Protein AF-0000000067531951 (afdb_homodimer)

InterPro domains:
  IPR012934 Zinc finger, AD-type [PF07776] (31-98)
  IPR012934 Zinc finger, AD-type [PS51915] (30-99)

Radius of gyration: 34.76 Å; Cα contacts (8 Å, |Δi|>4): 231; chains: 2; bounding box: 60×123×99 Å

Nearest PDB structures (foldseek):
  7pok-assembly1_D  TM=8.816E-01  e=3.456E-05  Drosophila melanogaster
  7pok-assembly1_C  TM=8.911E-01  e=1.083E-04  Drosophila melanogaster
  7pok-assembly1_A  TM=8.326E-01  e=5.916E-05  Drosophila melanogaster
  7pok-assembly1_B  TM=9.113E-01  e=1.983E-04  Drosophila melanogaster
  7ppp-assembly1_A  TM=7.950E-01  e=3.683E-01  Oryctolagus cuniculus

Solvent-accessible surface area (backbone atoms only — not comparable to full-atom values): 12023 Å² total; per-residue (Å²): 138,83,80,77,75,76,75,74,72,72,72,74,72,71,69,69,50,72,70,74,63,73,69,59,67,68,73,65,66,41,50,15,41,49,82,64,43,74,37,88,58,66,41,63,28,76,53,77,51,96,87,59,21,55,35,58,47,49,40,66,33,36,96,52,88,77,55,93,88,69,82,61,60,65,28,27,27,57,69,57,46,50,51,48,53,50,33,40,53,48,34,52,44,44,44,58,48,72,101,137,82,81,78,76,76,74,74,71,72,72,74,71,72,68,70,50,73,69,75,60,74,69,58,68,67,74,65,65,41,50,16,41,49,83,63,43,73,36,87,55,66,40,62,27,77,52,78,51,96,87,58,21,54,36,57,47,49,40,67,34,37,94,52,86,76,55,92,87,70,82,62,61,63,28,28,27,56,68,57,47,49,51,48,52,50,34,41,53,48,35,52,44,44,45,57,49,71,102

Foldseek 3Di:
DDPPPPPPPPPPPCVPPPPPPCVVVVCPQAAAQPPRDGDSAKDFQQDDDPPGGLQVLCVVVDVDHDDPPPPTGRIHHPVVSVVSVVVSVVVVVVVVVVD/DPPPPPPPPPPPPCVVPPPPPCVVVVCPQAAAQPPRDGDSAKDFQQDDDPPGGLQVLQVVPDVDHDDPPPPTGRIHHPVVSVVSVVVSVVVVVVVVVVD

Secondary structure (DSSP, 8-state):
-----------------------------EEPTTT--EESSEEESSPPPSS--HHHHHHHHSS----TTSSS-SEEEHHHHHHHHHHHHHHHHHHHHT-/-----------------------------EEPTTT--EESSEEESSPPPSS--HHHHHHHHSS----TTSSS-SEEEHHHHHHHHHHHHHHHHHHHHT-

Structure (mmCIF, N/CA/C/O backbone):
data_AF-0000000067531951-model_v1
#
loop_
_entity.id
_entity.type
_entity.pdbx_description
1 polymer 'ZAD domain-containing protein'
#
loop_
_atom_site.group_PDB
_atom_site.id
_atom_site.type_symbol
_atom_site.label_atom_id
_atom_site.label_alt_id
_atom_site.label_comp_id
_atom_site.label_asym_id
_atom_site.label_entity_id
_atom_site.label_seq_id
_atom_site.pdbx_PDB_ins_code
_atom_site.Cartn_x
_atom_site.Cartn_y
_atom_site.Cartn_z
_atom_site.occupancy
_atom_site.B_iso_or_equiv
_atom_site.auth_seq_id
_atom_site.auth_comp_id
_atom_site.auth_asym_id
_atom_site.auth_atom_id
_atom_site.pdbx_PDB_model_num
ATOM 1 N N . SER A 1 1 ? -39.188 83.562 -5.266 1 31.97 1 SER A N 1
ATOM 2 C CA . SER A 1 1 ? -38.75 82.438 -6.062 1 31.97 1 SER A CA 1
ATOM 3 C C . SER A 1 1 ? -37.5 81.812 -5.457 1 31.97 1 SER A C 1
ATOM 5 O O . SER A 1 1 ? -36.375 82.312 -5.656 1 31.97 1 SER A O 1
ATOM 7 N N . GLN A 1 2 ? -37.594 81.25 -4.129 1 31.47 2 GLN A N 1
ATOM 8 C CA . GLN A 1 2 ? -36.719 80.75 -3.1 1 31.47 2 GLN A CA 1
ATOM 9 C C . GLN A 1 2 ? -36.031 79.438 -3.566 1 31.47 2 GLN A C 1
ATOM 11 O O . GLN A 1 2 ? -36.719 78.5 -3.994 1 31.47 2 GLN A O 1
ATOM 16 N N . SER A 1 3 ? -34.844 79.562 -4.164 1 40.78 3 SER A N 1
ATOM 17 C CA . SER A 1 3 ? -33.844 78.562 -4.66 1 40.78 3 SER A CA 1
ATOM 18 C C . SER A 1 3 ? -33.5 77.562 -3.609 1 40.78 3 SER A C 1
ATOM 20 O O . SER A 1 3 ? -32.969 77.875 -2.555 1 40.78 3 SER A O 1
ATOM 22 N N . THR A 1 4 ? -34.406 76.562 -3.377 1 38.44 4 THR A N 1
ATOM 23 C CA . THR A 1 4 ? -34.25 75.375 -2.484 1 38.44 4 THR A CA 1
ATOM 24 C C . THR A 1 4 ? -32.969 74.625 -2.795 1 38.44 4 THR A C 1
ATOM 26 O O . THR A 1 4 ? -32.812 74.125 -3.904 1 38.44 4 THR A O 1
ATOM 29 N N . LYS A 1 5 ? -31.828 75.125 -2.34 1 37.06 5 LYS A N 1
ATOM 30 C CA . LYS A 1 5 ? -30.484 74.562 -2.311 1 37.06 5 LYS A CA 1
ATOM 31 C C . LYS A 1 5 ? -30.516 73.125 -1.797 1 37.06 5 LYS A C 1
ATOM 33 O O . LYS A 1 5 ? -30.812 72.875 -0.625 1 37.06 5 LYS A O 1
ATOM 38 N N . GLN A 1 6 ? -31.031 72.125 -2.617 1 32.88 6 GLN A N 1
ATOM 39 C CA . GLN A 1 6 ? -30.938 70.688 -2.348 1 32.88 6 GLN A CA 1
ATOM 40 C C . GLN A 1 6 ? -29.516 70.25 -1.99 1 32.88 6 GLN A C 1
ATOM 42 O O . GLN A 1 6 ? -28.594 70.438 -2.807 1 32.88 6 GLN A O 1
ATOM 47 N N . ASN A 1 7 ? -29.062 70.625 -0.754 1 30.84 7 ASN A N 1
ATOM 48 C CA . ASN A 1 7 ? -27.844 70.125 -0.104 1 30.84 7 ASN A CA 1
ATOM 49 C C . ASN A 1 7 ? -27.625 68.625 -0.353 1 30.84 7 ASN A C 1
ATOM 51 O O . ASN A 1 7 ? -28.422 67.812 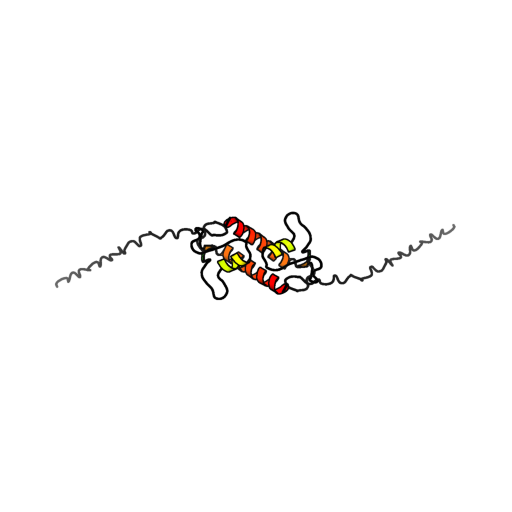0.091 1 30.84 7 ASN A O 1
ATOM 55 N N . MET A 1 8 ? -27.281 68.25 -1.605 1 31.86 8 MET A N 1
ATOM 56 C CA . MET A 1 8 ? -26.844 66.938 -1.938 1 31.86 8 MET A CA 1
ATOM 57 C C . MET A 1 8 ? -25.812 66.438 -0.934 1 31.86 8 MET A C 1
ATOM 59 O O . MET A 1 8 ? -24.766 67.062 -0.748 1 31.86 8 MET A O 1
ATOM 63 N N . ASP A 1 9 ? -26.281 66.125 0.271 1 34.62 9 ASP A N 1
ATOM 64 C CA . ASP A 1 9 ? -25.469 65.438 1.284 1 34.62 9 ASP A CA 1
ATOM 65 C C . ASP A 1 9 ? -24.578 64.375 0.655 1 34.62 9 ASP A C 1
ATOM 67 O O . ASP A 1 9 ? -25.047 63.531 -0.058 1 34.62 9 ASP A O 1
ATOM 71 N N . ALA A 1 10 ? -23.406 64.812 0.22 1 36.72 10 ALA A N 1
ATOM 72 C CA . ALA A 1 10 ? -22.312 63.938 -0.184 1 36.72 10 ALA A CA 1
ATOM 73 C C . ALA A 1 10 ? -22.172 62.75 0.755 1 36.72 10 ALA A C 1
ATOM 75 O O . ALA A 1 10 ? -21.875 62.906 1.94 1 36.72 10 ALA A O 1
ATOM 76 N N . VAL A 1 11 ? -23.141 61.844 0.688 1 37.34 11 VAL A N 1
ATOM 77 C CA . VAL A 1 11 ? -22.891 60.625 1.438 1 37.34 11 VAL A CA 1
ATOM 78 C C . VAL A 1 11 ? -21.438 60.188 1.283 1 37.34 11 VAL A C 1
ATOM 80 O O . VAL A 1 11 ? -20.953 60.031 0.164 1 37.34 11 VAL A O 1
ATOM 83 N N . GLU A 1 12 ? -20.531 60.844 2.137 1 36.59 12 GLU A N 1
ATOM 84 C CA . GLU A 1 12 ? -19.203 60.25 2.291 1 36.59 12 GLU A CA 1
ATOM 85 C C . GLU A 1 12 ? -19.266 58.719 2.244 1 36.59 12 GLU A C 1
ATOM 87 O O . GLU A 1 12 ? -19.938 58.094 3.072 1 36.59 12 GLU A O 1
ATOM 92 N N . ILE A 1 13 ? -19.422 58.25 1.044 1 35.5 13 ILE A N 1
ATOM 93 C CA . ILE A 1 13 ? -19.125 56.812 0.886 1 35.5 13 ILE A CA 1
ATOM 94 C C . ILE A 1 13 ? -17.844 56.5 1.643 1 35.5 13 ILE A C 1
ATOM 96 O O . ILE A 1 13 ? -16.766 56.969 1.299 1 35.5 13 ILE A O 1
ATOM 100 N N . ASN A 1 14 ? -17.844 56.688 2.996 1 35.31 14 ASN A N 1
ATOM 101 C CA . ASN A 1 14 ? -16.766 56.094 3.777 1 35.31 14 ASN A CA 1
ATOM 102 C C . ASN A 1 14 ? -16.359 54.75 3.225 1 35.31 14 ASN A C 1
ATOM 104 O O . ASN A 1 14 ? -17.078 53.75 3.398 1 35.31 14 ASN A O 1
ATOM 108 N N . THR A 1 15 ? -15.906 54.75 2.006 1 36.75 15 THR A N 1
ATOM 109 C CA . THR A 1 15 ? -15.227 53.594 1.426 1 36.75 15 THR A CA 1
ATOM 110 C C . THR A 1 15 ? -14.227 53 2.41 1 36.75 15 THR A C 1
ATOM 112 O O . THR A 1 15 ? -13.391 52.188 2.033 1 36.75 15 THR A O 1
ATOM 115 N N . SER A 1 16 ? -13.961 53.875 3.516 1 36.22 16 SER A N 1
ATOM 116 C CA . SER A 1 16 ? -12.883 53.188 4.23 1 36.22 16 SER A CA 1
ATOM 117 C C . SER A 1 16 ? -13.289 51.781 4.617 1 36.22 16 SER A C 1
ATOM 119 O O . SER A 1 16 ? -14 51.562 5.605 1 36.22 16 SER A O 1
ATOM 121 N N . GLY A 1 17 ? -14.047 51.156 3.861 1 38.97 17 GLY A N 1
ATOM 122 C CA . GLY A 1 17 ? -14.234 49.812 4.43 1 38.97 17 GLY A CA 1
ATOM 123 C C . GLY A 1 17 ? -12.977 49.281 5.098 1 38.97 17 GLY A C 1
ATOM 124 O O . GLY A 1 17 ? -11.883 49.812 4.887 1 38.97 17 GLY A O 1
ATOM 125 N N . PRO A 1 18 ? -13.125 49 6.434 1 41.81 18 PRO A N 1
ATOM 126 C CA . PRO A 1 18 ? -11.93 48.438 7.07 1 41.81 18 PRO A CA 1
ATOM 127 C C . PRO A 1 18 ? -10.977 47.781 6.07 1 41.81 18 PRO A C 1
ATOM 129 O O . PRO A 1 18 ? -11.398 47.344 5 1 41.81 18 PRO A O 1
ATOM 132 N N . PRO A 1 19 ? -9.828 48.531 5.797 1 38.78 19 PRO A N 1
ATOM 133 C CA . PRO A 1 19 ? -8.852 47.75 5.039 1 38.78 19 PRO A CA 1
ATOM 134 C C . PRO A 1 19 ? -9.008 46.25 5.242 1 38.78 19 PRO A C 1
ATOM 136 O O . PRO A 1 19 ? -9.391 45.812 6.324 1 38.78 19 PRO A O 1
ATOM 139 N N . GLN A 1 20 ? -9.805 45.625 4.43 1 37.06 20 GLN A N 1
ATOM 140 C CA . GLN A 1 20 ? -9.508 44.219 4.426 1 37.06 20 GLN A CA 1
ATOM 141 C C . GLN A 1 20 ? -8.023 43.938 4.695 1 37.06 20 GLN A C 1
ATOM 143 O O . GLN A 1 20 ? -7.164 44.406 3.936 1 37.06 20 GLN A O 1
ATOM 148 N N . SER A 1 21 ? -7.535 44.5 5.855 1 37.47 21 SER A N 1
ATOM 149 C CA . SER A 1 21 ? -6.18 44.156 6.25 1 37.47 21 SER A CA 1
ATOM 150 C C . SER A 1 21 ? -5.699 42.906 5.516 1 37.47 21 SER A C 1
ATOM 152 O O . SER A 1 21 ? -6.406 41.906 5.473 1 37.47 21 SER A O 1
ATOM 154 N N . GLU A 1 22 ? -5.168 42.969 4.367 1 36.19 22 GLU A N 1
ATOM 155 C CA . GLU A 1 22 ? -4.285 41.969 3.77 1 36.19 22 GLU A CA 1
ATOM 156 C C . GLU A 1 22 ? -3.561 41.156 4.844 1 36.19 22 GLU A C 1
ATOM 158 O O . GLU A 1 22 ? -2.346 41.312 5.012 1 36.19 22 GLU A O 1
ATOM 163 N N . ASP A 1 23 ? -3.674 41.469 6.074 1 37.75 23 ASP A N 1
ATOM 164 C CA . ASP A 1 23 ? -3.281 40.312 6.867 1 37.75 23 ASP A CA 1
ATOM 165 C C . ASP A 1 23 ? -3.725 39.031 6.191 1 37.75 23 ASP A C 1
ATOM 167 O O . ASP A 1 23 ? -4.832 38.531 6.43 1 37.75 23 ASP A O 1
ATOM 171 N N . ALA A 1 24 ? -4.066 39.094 4.992 1 40.38 24 ALA A N 1
ATOM 172 C CA . ALA A 1 24 ? -4.02 37.906 4.176 1 40.38 24 ALA A CA 1
ATOM 173 C C . ALA A 1 24 ? -3.203 36.812 4.859 1 40.38 24 ALA A C 1
ATOM 175 O O . ALA A 1 24 ? -1.986 36.938 5.016 1 40.38 24 ALA A O 1
ATOM 176 N N . ILE A 1 25 ? -3.553 36.375 5.945 1 42.56 25 ILE A N 1
ATOM 177 C CA . ILE A 1 25 ? -3.057 35.156 6.578 1 42.56 25 ILE A CA 1
ATOM 178 C C . ILE A 1 25 ? -2.217 34.375 5.582 1 42.56 25 ILE A C 1
ATOM 180 O O . ILE A 1 25 ? -2.682 34.062 4.484 1 42.56 25 ILE A O 1
ATOM 184 N N . ALA A 1 26 ? -1.021 34.688 5.273 1 42.59 26 ALA A N 1
ATOM 185 C CA . ALA A 1 26 ? -0.049 33.75 4.734 1 42.59 26 ALA A CA 1
ATOM 186 C C . ALA A 1 26 ? -0.59 32.312 4.781 1 42.59 26 ALA A C 1
ATOM 188 O O . ALA A 1 26 ? -0.758 31.75 5.859 1 42.59 26 ALA A O 1
ATOM 189 N N . SER A 1 27 ? -1.62 32.094 4.188 1 48.44 27 SER A N 1
ATOM 190 C CA . SER A 1 27 ? -2.025 30.703 4.051 1 48.44 27 SER A CA 1
ATOM 191 C C . SER A 1 27 ? -0.838 29.766 4.23 1 48.44 27 SER A C 1
ATOM 193 O O . SER A 1 27 ? 0.027 29.672 3.357 1 48.44 27 SER A O 1
ATOM 195 N N . ALA A 1 28 ? -0.211 29.922 5.418 1 53.16 28 ALA A N 1
ATOM 196 C CA . ALA A 1 28 ? 0.995 29.203 5.809 1 53.16 28 ALA A CA 1
ATOM 197 C C . ALA A 1 28 ? 1.134 27.906 5.02 1 53.16 28 ALA A C 1
ATOM 199 O O . ALA A 1 28 ? 0.203 27.094 4.969 1 53.16 28 ALA A O 1
ATOM 200 N N . VAL A 1 29 ? 1.813 28.062 3.883 1 65.06 29 VAL A N 1
ATOM 201 C CA . VAL A 1 29 ? 2.248 26.828 3.211 1 65.06 29 VAL A CA 1
ATOM 202 C C . VAL A 1 29 ? 2.443 25.719 4.238 1 65.06 29 VAL A C 1
ATOM 204 O O . VAL A 1 29 ? 3.094 25.922 5.266 1 65.06 29 VAL A O 1
ATOM 207 N N . LYS A 1 30 ? 1.521 24.844 4.258 1 86.81 30 LYS A N 1
ATOM 208 C CA . LYS A 1 30 ? 1.634 23.688 5.152 1 86.81 30 LYS A CA 1
ATOM 209 C C . LYS A 1 30 ? 2.492 22.594 4.531 1 86.81 30 LYS A C 1
ATOM 211 O O . LYS A 1 30 ? 2.543 22.453 3.307 1 86.81 30 LYS A O 1
ATOM 216 N N . ILE A 1 31 ? 3.281 22.016 5.277 1 95.44 31 ILE A N 1
ATOM 217 C CA . ILE A 1 31 ? 4.164 20.922 4.871 1 95.44 31 ILE A CA 1
ATOM 218 C C . ILE A 1 31 ? 3.402 19.609 4.91 1 95.44 31 ILE A C 1
ATOM 220 O O . ILE A 1 31 ? 2.646 19.344 5.852 1 95.44 31 ILE A O 1
ATOM 224 N N . CYS A 1 32 ? 3.502 18.906 3.83 1 97.06 32 CYS A N 1
ATOM 225 C CA . CYS A 1 32 ? 2.904 17.578 3.74 1 97.06 32 CYS A CA 1
ATOM 226 C C . CYS A 1 32 ? 3.617 16.594 4.664 1 97.06 32 CYS A C 1
ATOM 228 O O . CYS A 1 32 ? 4.848 16.5 4.645 1 97.06 32 CYS A O 1
ATOM 230 N N . ARG A 1 33 ? 2.934 15.844 5.363 1 97.69 33 ARG A N 1
ATOM 231 C CA . ARG A 1 33 ? 3.523 14.906 6.316 1 97.69 33 ARG A CA 1
ATOM 232 C C . ARG A 1 33 ? 4.332 13.828 5.598 1 97.69 33 ARG A C 1
ATOM 234 O O . ARG A 1 33 ? 5.281 13.281 6.16 1 97.69 33 ARG A O 1
ATOM 241 N N . VAL A 1 34 ? 4.07 13.516 4.336 1 98 34 VAL A N 1
ATOM 242 C CA . VAL A 1 34 ? 4.656 12.383 3.627 1 98 34 VAL A CA 1
ATOM 243 C C . VAL A 1 34 ? 5.789 12.867 2.725 1 98 34 VAL A C 1
ATOM 245 O O . VAL A 1 34 ? 6.934 12.43 2.859 1 98 34 VAL A O 1
ATOM 248 N N . CYS A 1 35 ? 5.48 13.805 1.836 1 97.31 35 CYS A N 1
ATOM 249 C CA . CYS A 1 35 ? 6.504 14.188 0.87 1 97.31 35 CYS A CA 1
ATOM 250 C C . CYS A 1 35 ? 7.355 15.336 1.403 1 97.31 35 CYS A C 1
ATOM 252 O O . CYS A 1 35 ? 8.406 15.641 0.842 1 97.31 35 CYS A O 1
ATOM 254 N N . LEU A 1 36 ? 6.902 15.961 2.51 1 95.62 36 LEU A N 1
ATOM 255 C CA . LEU A 1 36 ? 7.613 17.031 3.207 1 95.62 36 LEU A CA 1
ATOM 256 C C . LEU A 1 36 ? 7.762 18.25 2.314 1 95.62 36 LEU A C 1
ATOM 258 O O . LEU A 1 36 ? 8.648 19.078 2.533 1 95.62 36 LEU A O 1
ATOM 262 N N . LEU A 1 37 ? 6.918 18.406 1.329 1 94.44 37 LEU A N 1
ATOM 263 C CA . LEU A 1 37 ? 6.895 19.578 0.451 1 94.44 37 LEU A CA 1
ATOM 264 C C . LEU A 1 37 ? 5.746 20.5 0.816 1 94.44 37 LEU A C 1
ATOM 266 O O . LEU A 1 37 ? 4.734 20.062 1.368 1 94.44 37 LEU A O 1
ATOM 270 N N . ASP A 1 38 ? 5.965 21.75 0.531 1 92.56 38 ASP A N 1
ATOM 271 C CA . ASP A 1 38 ? 4.914 22.75 0.704 1 92.56 38 ASP A CA 1
ATOM 272 C C . ASP A 1 38 ? 3.836 22.609 -0.368 1 92.56 38 ASP A C 1
ATOM 274 O O . ASP A 1 38 ? 4.145 22.375 -1.538 1 92.56 38 ASP A O 1
ATOM 278 N N . ASN A 1 39 ? 2.615 22.594 0.153 1 88.94 39 ASN A N 1
ATOM 279 C CA . ASN A 1 39 ? 1.478 22.531 -0.758 1 88.94 39 ASN A CA 1
ATOM 280 C C . ASN A 1 39 ? 0.29 23.328 -0.236 1 88.94 39 ASN A C 1
ATOM 282 O O . ASN A 1 39 ? -0.027 23.281 0.954 1 88.94 39 ASN A O 1
ATOM 286 N N . PRO A 1 40 ? -0.261 24.047 -1.088 1 86.62 40 PRO A N 1
ATOM 287 C CA . PRO A 1 40 ? -1.41 24.844 -0.64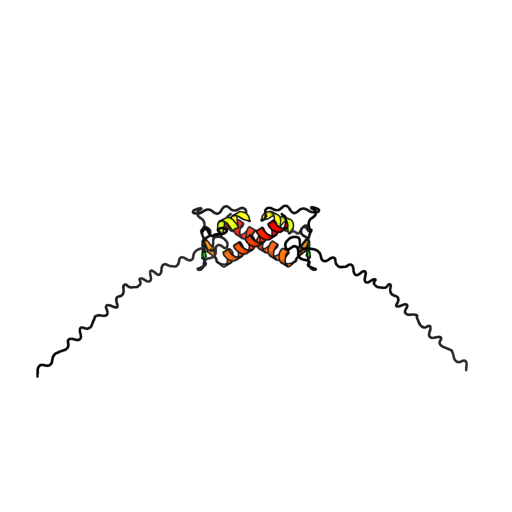2 1 86.62 40 PRO A CA 1
ATOM 288 C C . PRO A 1 40 ? -2.658 24 -0.415 1 86.62 40 PRO A C 1
ATOM 290 O O . PRO A 1 40 ? -3.588 24.422 0.271 1 86.62 40 PRO A O 1
ATOM 293 N N . MET A 1 41 ? -2.781 22.922 -1.129 1 92.31 41 MET A N 1
ATOM 294 C CA . MET A 1 41 ? -3.939 22.047 -1.001 1 92.31 41 MET A CA 1
ATOM 295 C C . MET A 1 41 ? -3.6 20.828 -0.155 1 92.31 41 MET A C 1
ATOM 297 O O . MET A 1 41 ? -2.746 20.016 -0.532 1 92.31 41 MET A O 1
ATOM 301 N N . MET A 1 42 ? -4.262 20.766 0.998 1 95 42 MET A N 1
ATOM 302 C CA . MET A 1 42 ? -3.963 19.734 1.977 1 95 42 MET A CA 1
ATOM 303 C C . MET A 1 42 ? -5.234 19.016 2.416 1 95 42 MET A C 1
ATOM 305 O O . MET A 1 42 ? -6.332 19.562 2.295 1 95 42 MET A O 1
ATOM 309 N N . ARG A 1 43 ? -5.023 17.766 2.834 1 96 43 ARG A N 1
ATOM 310 C CA . ARG A 1 43 ? -6.074 16.969 3.477 1 96 43 ARG A CA 1
ATOM 311 C C . ARG A 1 43 ? -5.695 16.625 4.91 1 96 43 ARG A C 1
ATOM 313 O O . ARG A 1 43 ? -4.539 16.297 5.188 1 96 43 ARG A O 1
ATOM 320 N N . ASP A 1 44 ? -6.719 16.656 5.777 1 96.19 44 ASP A N 1
ATOM 321 C CA . ASP A 1 44 ? -6.484 16.344 7.18 1 96.19 44 ASP A CA 1
ATOM 322 C C . ASP A 1 44 ? -6.312 14.836 7.383 1 96.19 44 ASP A C 1
ATOM 324 O O . ASP A 1 44 ? -7.137 14.047 6.922 1 96.19 44 ASP A O 1
ATOM 328 N N . LEU A 1 45 ? -5.289 14.414 8.156 1 96.94 45 LEU A N 1
ATOM 329 C CA . LEU A 1 45 ? -4.98 13.008 8.398 1 96.94 45 LEU A CA 1
ATOM 330 C C . LEU A 1 45 ? -5.969 12.398 9.383 1 96.94 45 LEU A C 1
ATOM 332 O O . LEU A 1 45 ? -6.246 11.203 9.328 1 96.94 45 LEU A O 1
ATOM 336 N N . PHE A 1 46 ? -6.531 13.242 10.273 1 96.56 46 PHE A N 1
ATOM 337 C CA . PHE A 1 46 ? -7.184 12.68 11.453 1 96.56 46 PHE A CA 1
ATOM 338 C C . PHE A 1 46 ? -8.688 12.914 11.398 1 96.56 46 PHE A C 1
ATOM 340 O O . PHE A 1 46 ? -9.414 12.516 12.312 1 96.56 46 PHE A O 1
ATOM 347 N N . LEU A 1 47 ? -9.023 13.586 10.289 1 92.38 47 LEU A N 1
ATOM 348 C CA . LEU A 1 47 ? -10.461 13.789 10.141 1 92.38 47 LEU A CA 1
ATOM 349 C C . LEU A 1 47 ? -11.172 12.453 9.938 1 92.38 47 LEU A C 1
ATOM 351 O O . LEU A 1 47 ? -10.805 11.672 9.062 1 92.38 47 LEU A O 1
ATOM 355 N N . GLU A 1 48 ? -12.094 12.141 10.812 1 82.25 48 GLU A N 1
ATOM 356 C CA . GLU A 1 48 ? -12.82 10.875 10.75 1 82.25 48 GLU A CA 1
ATOM 357 C C . GLU A 1 48 ? -13.867 10.891 9.641 1 82.25 48 GLU A C 1
ATOM 359 O O . GLU A 1 48 ? -14.57 11.883 9.453 1 82.25 48 GLU A O 1
ATOM 364 N N . SER A 1 49 ? -13.625 9.984 8.727 1 74.88 49 SER A N 1
ATOM 365 C CA . SER A 1 49 ? -14.656 9.727 7.73 1 74.88 49 SER A CA 1
ATOM 366 C C . SER A 1 49 ? -15.406 8.43 8.031 1 74.88 49 SER A C 1
ATOM 368 O O . SER A 1 49 ? -15.156 7.785 9.055 1 74.88 49 SER A O 1
ATOM 370 N N . GLU A 1 50 ? -16.578 8.195 7.309 1 72.5 50 GLU A N 1
ATOM 371 C CA . GLU A 1 50 ? -17.422 7.016 7.48 1 72.5 50 GLU A CA 1
ATOM 372 C C . GLU A 1 50 ? -16.609 5.73 7.379 1 72.5 50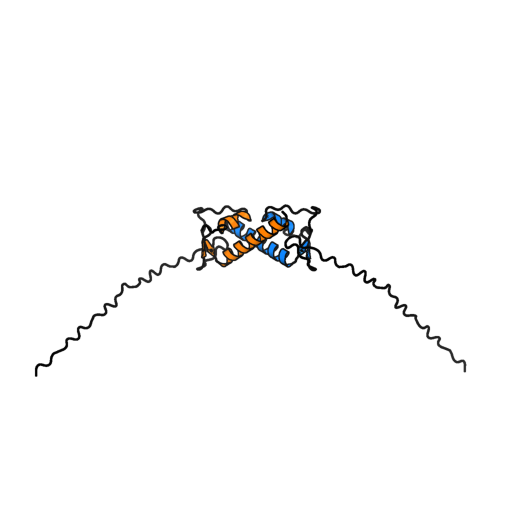 GLU A C 1
ATOM 374 O O . GLU A 1 50 ? -16.891 4.75 8.07 1 72.5 50 GLU A O 1
ATOM 379 N N . VAL A 1 51 ? -15.648 5.586 6.66 1 77 51 VAL A N 1
ATOM 380 C CA . VAL A 1 51 ? -14.984 4.305 6.422 1 77 51 VAL A CA 1
ATOM 381 C C . VAL A 1 51 ? -13.664 4.258 7.188 1 77 51 VAL A C 1
ATOM 383 O O . VAL A 1 51 ? -13.367 3.273 7.867 1 77 51 VAL A O 1
ATOM 386 N N . ALA A 1 52 ? -12.82 5.297 7.223 1 89.31 52 ALA A N 1
ATOM 387 C CA . ALA A 1 52 ? -11.547 5.375 7.938 1 89.31 52 ALA A CA 1
ATOM 388 C C . ALA A 1 52 ? -10.805 6.656 7.586 1 89.31 52 ALA A C 1
ATOM 390 O O . ALA A 1 52 ? -10.836 7.113 6.441 1 89.31 52 ALA A O 1
ATOM 391 N N . SER A 1 53 ? -10.227 7.168 8.641 1 95.44 53 SER A N 1
ATOM 392 C CA . SER A 1 53 ? -9.406 8.352 8.398 1 95.44 53 SER A CA 1
ATOM 393 C C . SER A 1 53 ? -8.164 8.008 7.582 1 95.44 53 SER A C 1
ATOM 395 O O . SER A 1 53 ? -7.812 6.832 7.449 1 95.44 53 SER A O 1
ATOM 397 N N . LEU A 1 54 ? -7.559 8.984 7.012 1 97.12 54 LEU A N 1
ATOM 398 C CA . LEU A 1 54 ? -6.328 8.781 6.25 1 97.12 54 LEU A CA 1
ATOM 399 C C . LEU A 1 54 ? -5.23 8.203 7.137 1 97.12 54 LEU A C 1
ATOM 401 O O . LEU A 1 54 ? -4.469 7.336 6.707 1 97.12 54 LEU A O 1
ATOM 405 N N . SER A 1 55 ? -5.117 8.711 8.352 1 97.38 55 SER A N 1
ATOM 406 C CA . SER A 1 55 ? -4.098 8.219 9.273 1 97.38 55 SER A CA 1
ATOM 407 C C . SER A 1 55 ? -4.289 6.738 9.57 1 97.38 55 SER A C 1
ATOM 409 O O . SER A 1 55 ? -3.32 5.977 9.602 1 97.38 55 SER A O 1
ATOM 411 N N . MET A 1 56 ? -5.523 6.281 9.789 1 97.12 56 MET A N 1
ATOM 412 C CA . MET A 1 56 ? -5.816 4.871 10.055 1 97.12 56 MET A CA 1
ATOM 413 C C . MET A 1 56 ? -5.449 4.008 8.852 1 97.12 56 MET A C 1
ATOM 415 O O . MET A 1 56 ? -4.895 2.92 9.008 1 97.12 56 MET A O 1
ATOM 419 N N . LYS A 1 57 ? -5.773 4.5 7.699 1 97.38 57 LYS A N 1
ATOM 420 C CA . LYS A 1 57 ? -5.406 3.795 6.477 1 97.38 57 LYS A CA 1
ATOM 421 C C . LYS A 1 57 ? -3.891 3.668 6.348 1 97.38 57 LYS A C 1
ATOM 423 O O . LYS A 1 57 ? -3.377 2.586 6.055 1 97.38 57 LYS A O 1
ATOM 428 N N . ALA A 1 58 ? -3.191 4.727 6.633 1 98.06 58 ALA A N 1
ATOM 429 C CA . ALA A 1 58 ? -1.731 4.711 6.57 1 98.06 58 ALA A CA 1
ATOM 430 C C . ALA A 1 58 ? -1.15 3.725 7.574 1 98.06 58 ALA A C 1
ATOM 432 O O . ALA A 1 58 ? -0.276 2.924 7.234 1 98.06 58 ALA A O 1
ATOM 433 N N . MET A 1 59 ? -1.687 3.73 8.75 1 97.75 59 MET A N 1
ATOM 434 C CA . MET A 1 59 ? -1.156 2.895 9.82 1 97.75 59 MET A CA 1
ATOM 435 C C . MET A 1 59 ? -1.458 1.422 9.562 1 97.75 59 MET A C 1
ATOM 437 O O . MET A 1 59 ? -0.751 0.542 10.062 1 97.75 59 MET A O 1
ATOM 441 N N . SER A 1 60 ? -2.418 1.142 8.773 1 97 60 SER A N 1
ATOM 442 C CA . SER A 1 60 ? -2.777 -0.243 8.484 1 97 60 SER A CA 1
ATOM 443 C C . SER A 1 60 ? -1.809 -0.867 7.484 1 97 60 SER A C 1
ATOM 445 O O . SER A 1 60 ? -1.744 -2.092 7.355 1 97 60 SER A O 1
ATOM 447 N N . PHE A 1 61 ? -1.069 -0.012 6.723 1 96.44 61 PHE A N 1
ATOM 448 C CA . PHE A 1 61 ? -0.234 -0.642 5.711 1 96.44 61 PHE A CA 1
ATOM 449 C C . PHE A 1 61 ? 1.221 -0.216 5.863 1 96.44 61 PHE A C 1
ATOM 451 O O . PHE A 1 61 ? 2.08 -0.625 5.082 1 96.44 61 PHE A O 1
ATOM 458 N N . THR A 1 62 ? 1.523 0.544 6.867 1 98.38 62 THR A N 1
ATOM 459 C CA . THR A 1 62 ? 2.893 0.925 7.199 1 98.38 62 THR A CA 1
ATOM 460 C C . THR A 1 62 ? 3.219 0.568 8.648 1 98.38 62 THR A C 1
ATOM 462 O O . THR A 1 62 ? 2.338 0.155 9.406 1 98.38 62 THR A O 1
ATOM 465 N N . ASN A 1 63 ? 4.516 0.743 8.977 1 97.38 63 ASN A N 1
ATOM 466 C CA . ASN A 1 63 ? 4.965 0.481 10.344 1 97.38 63 ASN A CA 1
ATOM 467 C C . ASN A 1 63 ? 5.066 1.768 11.156 1 97.38 63 ASN A C 1
ATOM 469 O O . ASN A 1 63 ? 5.785 1.818 12.156 1 97.38 63 ASN A O 1
ATOM 473 N N . VAL A 1 64 ? 4.285 2.799 10.812 1 97.88 64 VAL A N 1
ATOM 474 C CA . VAL A 1 64 ? 4.363 4.074 11.516 1 97.88 64 VAL A CA 1
ATOM 475 C C . VAL A 1 64 ? 3.158 4.23 12.438 1 97.88 64 VAL A C 1
ATOM 477 O O . VAL A 1 64 ? 2.139 3.562 12.25 1 97.88 64 VAL A O 1
ATOM 480 N N . LYS A 1 65 ? 3.338 5.039 13.445 1 97.38 65 LYS A N 1
ATOM 481 C CA . LYS A 1 65 ? 2.24 5.48 14.297 1 97.38 65 LYS A CA 1
ATOM 482 C C . LYS A 1 65 ? 1.937 6.961 14.078 1 97.38 65 LYS A C 1
ATOM 484 O O . LYS A 1 65 ? 2.787 7.82 14.328 1 97.38 65 LYS A O 1
ATOM 489 N N . MET A 1 66 ? 0.737 7.246 13.562 1 97.31 66 MET A N 1
ATOM 490 C CA . MET A 1 66 ? 0.297 8.617 13.336 1 97.31 66 MET A CA 1
ATOM 491 C C . MET A 1 66 ? -0.79 9.016 14.328 1 97.31 6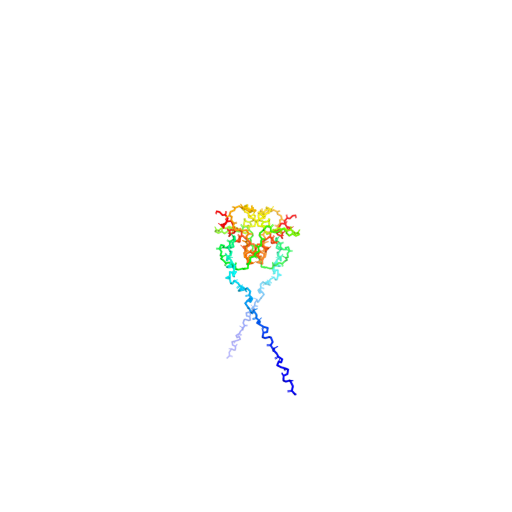6 MET A C 1
ATOM 493 O O . MET A 1 66 ? -1.906 8.492 14.273 1 97.31 66 MET A O 1
ATOM 497 N N . LEU A 1 67 ? -0.405 9.938 15.172 1 96.56 67 LEU A N 1
ATOM 498 C CA . LEU A 1 67 ? -1.333 10.375 16.203 1 96.56 67 LEU A CA 1
ATOM 499 C C . LEU A 1 67 ? -1.481 11.891 16.203 1 96.56 67 LEU A C 1
ATOM 501 O O . LEU A 1 67 ? -0.52 12.609 15.922 1 96.56 67 LEU A O 1
ATOM 505 N N . PRO A 1 68 ? -2.768 12.289 16.5 1 94.69 68 PRO A N 1
ATOM 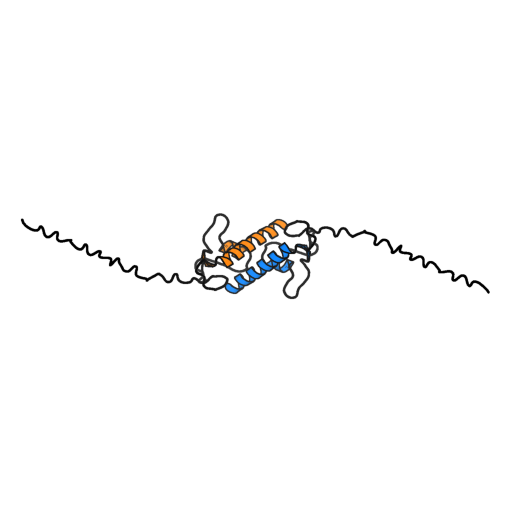506 C CA . PRO A 1 68 ? -2.908 13.742 16.672 1 94.69 68 PRO A CA 1
ATOM 507 C C . PRO A 1 68 ? -1.958 14.305 17.719 1 94.69 68 PRO A C 1
ATOM 509 O O . PRO A 1 68 ? -1.812 13.719 18.797 1 94.69 68 PRO A O 1
ATOM 512 N N . GLY A 1 69 ? -1.294 15.461 17.344 1 95 69 GLY A N 1
ATOM 513 C CA . GLY A 1 69 ? -0.438 16.141 18.312 1 95 69 GLY A CA 1
ATOM 514 C C . GLY A 1 69 ? 0.907 15.461 18.5 1 95 69 GLY A C 1
ATOM 515 O O . GLY A 1 69 ? 1.583 15.664 19.5 1 95 69 GLY A O 1
ATOM 516 N N . ASP A 1 70 ? 1.318 14.656 17.656 1 96.25 70 ASP A N 1
ATOM 517 C CA . ASP A 1 70 ? 2.584 13.945 17.797 1 96.25 70 ASP A CA 1
ATOM 518 C C . ASP A 1 70 ? 3.76 14.82 17.359 1 96.25 70 ASP A C 1
ATOM 520 O O . ASP A 1 70 ? 4.895 14.344 17.281 1 96.25 70 ASP A O 1
ATOM 524 N N . GLY A 1 71 ? 3.648 16.047 17 1 95.25 71 GLY A N 1
ATOM 525 C CA . GLY A 1 71 ? 4.707 16.984 16.656 1 95.25 71 GLY A CA 1
ATOM 526 C C . GLY A 1 71 ? 5.027 17.016 15.18 1 95.25 71 GLY A C 1
ATOM 527 O O . GLY A 1 71 ? 5.887 17.781 14.7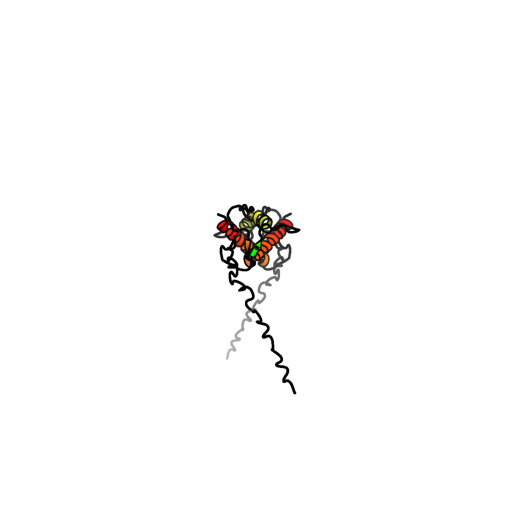34 1 95.25 71 GLY A O 1
ATOM 528 N N . LEU A 1 72 ? 4.438 16.188 14.445 1 95.81 72 LEU A N 1
ATOM 529 C CA . LEU A 1 72 ? 4.59 16.141 12.992 1 95.81 72 LEU A CA 1
ATOM 530 C C . LEU A 1 72 ? 3.381 16.75 12.297 1 95.81 72 LEU A C 1
ATOM 532 O O . LEU A 1 72 ? 2.346 16.984 12.922 1 95.81 72 LEU A O 1
ATOM 536 N N . PRO A 1 73 ? 3.605 17.094 10.961 1 95.69 73 PRO A N 1
ATOM 537 C CA . PRO A 1 73 ? 2.449 17.688 10.273 1 95.69 73 PRO A CA 1
ATOM 538 C C . PRO A 1 73 ? 1.2 16.812 10.375 1 95.69 73 PRO A C 1
ATOM 540 O O . PRO A 1 73 ? 1.291 15.586 10.305 1 95.69 73 PRO A O 1
ATOM 543 N N . ALA A 1 74 ? 0.022 17.422 10.484 1 96.12 74 ALA A N 1
ATOM 544 C CA . ALA A 1 74 ? -1.244 16.719 10.656 1 96.12 74 ALA A CA 1
ATOM 545 C C . ALA A 1 74 ? -1.998 16.609 9.336 1 96.12 74 ALA A C 1
ATOM 547 O O . ALA A 1 74 ? -3.172 16.234 9.312 1 96.12 74 ALA A O 1
ATOM 548 N N . GLN A 1 75 ? -1.338 17.016 8.281 1 96.5 75 GLN A N 1
ATOM 549 C CA . GLN A 1 75 ? -1.972 17.031 6.969 1 96.5 75 GLN A CA 1
ATOM 550 C C . GLN A 1 75 ? -1.06 16.438 5.906 1 96.5 75 GLN A C 1
ATOM 552 O O . GLN A 1 75 ? 0.158 16.375 6.09 1 96.5 75 GLN A O 1
ATOM 557 N N . VAL A 1 76 ? -1.696 15.898 4.855 1 97.5 76 VAL A N 1
ATOM 558 C CA . VAL A 1 76 ? -0.994 15.461 3.652 1 97.5 76 VAL A CA 1
ATOM 559 C C . VAL A 1 76 ? -1.525 16.219 2.438 1 97.5 76 VAL A C 1
ATOM 561 O O . VAL A 1 76 ? -2.672 16.672 2.434 1 97.5 76 VAL A O 1
ATOM 564 N N . CYS A 1 77 ? -0.656 16.391 1.431 1 96.88 77 CYS A N 1
ATOM 565 C CA . CYS A 1 77 ? -1.115 17.031 0.199 1 96.88 77 CYS A CA 1
ATOM 566 C C . CYS A 1 77 ? -2.084 16.109 -0.55 1 96.88 77 CYS A C 1
ATOM 568 O O . CYS A 1 77 ? -2.201 14.93 -0.234 1 96.88 77 CYS A O 1
ATOM 570 N N . TYR A 1 78 ? -2.812 16.609 -1.493 1 96.56 78 TYR A N 1
ATOM 571 C CA . TYR A 1 78 ? -3.822 15.859 -2.236 1 96.56 78 TYR A CA 1
ATOM 572 C C . TYR A 1 78 ? -3.191 14.695 -2.996 1 96.56 78 TYR A C 1
ATOM 574 O O . TYR A 1 78 ? -3.787 13.617 -3.104 1 96.56 78 TYR A O 1
ATOM 582 N N . MET A 1 79 ? -1.953 14.914 -3.484 1 97.38 79 MET A N 1
ATOM 583 C CA . MET A 1 79 ? -1.275 13.859 -4.23 1 97.38 79 MET A CA 1
ATOM 584 C C . MET A 1 79 ? -0.941 12.68 -3.324 1 97.38 79 MET A C 1
ATOM 586 O O . MET A 1 79 ? -1.201 11.523 -3.674 1 97.38 79 MET A O 1
ATOM 590 N N . CYS A 1 80 ? -0.422 12.961 -2.152 1 97.88 80 CYS A N 1
ATOM 591 C CA . CYS A 1 80 ? -0.086 11.898 -1.209 1 97.88 80 CYS A CA 1
ATOM 592 C C . CYS A 1 80 ? -1.345 11.242 -0.655 1 97.88 80 CYS A C 1
ATOM 594 O O . CYS A 1 80 ? -1.354 10.047 -0.381 1 97.88 80 CYS A O 1
ATOM 596 N N . ALA A 1 81 ? -2.4 12.062 -0.479 1 97.5 81 ALA A N 1
ATOM 597 C CA . ALA A 1 81 ? -3.674 11.492 -0.048 1 97.5 81 ALA A CA 1
ATOM 598 C C . ALA A 1 81 ? -4.195 10.484 -1.067 1 97.5 81 ALA A C 1
ATOM 600 O O . ALA A 1 81 ? -4.68 9.414 -0.697 1 97.5 81 ALA A O 1
ATOM 601 N N . ASP A 1 82 ? -4.086 10.859 -2.299 1 97.56 82 ASP A N 1
ATOM 602 C CA . ASP A 1 82 ? -4.539 9.961 -3.357 1 97.56 82 ASP A CA 1
ATOM 603 C C . ASP A 1 82 ? -3.727 8.672 -3.365 1 97.56 82 ASP A C 1
ATOM 605 O O . ASP A 1 82 ? -4.285 7.578 -3.518 1 97.56 82 ASP A O 1
ATOM 609 N N . LYS A 1 83 ? -2.426 8.82 -3.254 1 98.19 83 LYS A N 1
ATOM 610 C CA . LYS A 1 83 ? -1.562 7.645 -3.193 1 98.19 83 LYS A CA 1
ATOM 611 C C . LYS A 1 83 ? -1.902 6.773 -1.988 1 98.19 83 LYS A C 1
ATOM 613 O O . LYS A 1 83 ? -1.924 5.543 -2.09 1 98.19 83 LYS A O 1
ATOM 618 N N . LEU A 1 84 ? -2.188 7.387 -0.901 1 98.19 84 LEU A N 1
ATOM 619 C CA . LEU A 1 84 ? -2.547 6.672 0.318 1 98.19 84 LEU A CA 1
ATOM 620 C C . LEU A 1 84 ? -3.844 5.891 0.127 1 98.19 84 LEU A C 1
ATOM 622 O O . LEU A 1 84 ? -3.92 4.711 0.48 1 98.19 84 LEU A O 1
ATOM 626 N N . GLU A 1 85 ? -4.828 6.539 -0.391 1 97.31 85 GLU A N 1
ATOM 627 C CA . GLU A 1 85 ? -6.105 5.875 -0.642 1 97.31 85 GLU A CA 1
ATOM 628 C C . GLU A 1 85 ? -5.934 4.695 -1.593 1 97.31 85 GLU A C 1
ATOM 630 O O . GLU A 1 85 ? -6.48 3.615 -1.354 1 97.31 85 GLU A O 1
ATOM 635 N N . SER A 1 86 ? -5.172 4.879 -2.607 1 98.19 86 SER A N 1
ATOM 636 C CA . SER A 1 86 ? -4.938 3.836 -3.6 1 98.19 86 SER A CA 1
ATOM 637 C C . SER A 1 86 ? -4.211 2.645 -2.986 1 98.19 86 SER A C 1
ATOM 639 O O . SER A 1 86 ? -4.566 1.492 -3.244 1 98.19 86 SER A O 1
ATOM 641 N N . ALA A 1 87 ? -3.17 2.934 -2.225 1 98.44 87 ALA A N 1
ATOM 642 C CA . ALA A 1 87 ? -2.412 1.874 -1.563 1 98.44 87 ALA A CA 1
ATOM 643 C C . ALA A 1 87 ? -3.295 1.089 -0.598 1 98.44 87 ALA A C 1
ATOM 645 O O . ALA A 1 87 ? -3.246 -0.143 -0.567 1 98.44 87 ALA A O 1
ATOM 646 N N . TYR A 1 88 ? -4.102 1.799 0.082 1 97.75 88 TYR A N 1
ATOM 647 C CA . TYR A 1 88 ? -4.996 1.162 1.041 1 97.75 88 TYR A CA 1
ATOM 648 C C . TYR A 1 88 ? -6.012 0.275 0.332 1 97.75 88 TYR A C 1
ATOM 650 O O . TYR A 1 88 ? -6.27 -0.853 0.761 1 97.75 88 TYR A O 1
ATOM 658 N N . GLU A 1 89 ? -6.613 0.775 -0.678 1 97.62 89 GLU A N 1
ATOM 659 C CA . GLU A 1 89 ? -7.562 -0.018 -1.451 1 97.62 89 GLU A CA 1
ATOM 660 C C . GLU A 1 89 ? -6.91 -1.282 -2.002 1 97.62 89 GLU A C 1
ATOM 662 O O . GLU A 1 89 ? -7.516 -2.357 -1.987 1 97.62 89 GLU A O 1
ATOM 667 N N . PHE A 1 90 ? -5.742 -1.108 -2.496 1 98.62 90 PHE A N 1
ATOM 668 C CA . PHE A 1 90 ? -5.043 -2.27 -3.033 1 98.62 90 PHE A CA 1
ATOM 669 C C . PHE A 1 90 ? -4.742 -3.279 -1.932 1 98.62 90 PHE A C 1
ATOM 671 O O . PHE A 1 90 ? -4.871 -4.488 -2.139 1 98.62 90 PHE A O 1
ATOM 678 N N . LYS A 1 91 ? -4.297 -2.82 -0.813 1 98.44 91 LYS A N 1
ATOM 679 C CA . LYS A 1 91 ? -4.121 -3.686 0.35 1 98.44 91 LYS A CA 1
ATOM 680 C C . LYS A 1 91 ? -5.371 -4.52 0.607 1 98.44 91 LYS A C 1
ATOM 682 O O . LYS A 1 91 ? -5.285 -5.738 0.794 1 98.44 91 LYS A O 1
ATOM 687 N N . LEU A 1 92 ? -6.496 -3.871 0.664 1 97.81 92 LEU A N 1
ATOM 688 C CA . LEU A 1 92 ? -7.746 -4.578 0.916 1 97.81 92 LEU A CA 1
ATOM 689 C C . LEU A 1 92 ? -8.016 -5.613 -0.171 1 97.81 92 LEU A C 1
ATOM 691 O O . LEU A 1 92 ? -8.516 -6.703 0.114 1 97.81 92 LEU A O 1
ATOM 695 N N . GLN A 1 93 ? -7.727 -5.266 -1.434 1 98 93 GLN A N 1
ATOM 696 C CA . GLN A 1 93 ? -7.906 -6.195 -2.545 1 98 93 GLN A CA 1
ATOM 697 C C . GLN A 1 93 ? -7.055 -7.449 -2.354 1 98 93 GLN A C 1
ATOM 699 O O . GLN A 1 93 ? -7.535 -8.57 -2.553 1 98 93 GLN A O 1
ATOM 704 N N . VAL A 1 94 ? -5.816 -7.277 -2.031 1 98.5 94 VAL A N 1
ATOM 705 C CA . VAL A 1 94 ? -4.914 -8.398 -1.806 1 98.5 94 VAL A CA 1
ATOM 706 C C . VAL A 1 94 ? -5.441 -9.266 -0.668 1 98.5 94 VAL A C 1
ATOM 708 O O . VAL A 1 94 ? -5.492 -10.492 -0.788 1 98.5 94 VAL A O 1
ATOM 711 N N . GLU A 1 95 ? -5.852 -8.625 0.437 1 98.31 95 GLU A N 1
ATOM 712 C CA . GLU A 1 95 ? -6.312 -9.352 1.617 1 98.31 95 GLU A CA 1
ATOM 713 C C . GLU A 1 95 ? -7.609 -10.109 1.33 1 98.31 95 GLU A C 1
ATOM 715 O O . GLU A 1 95 ? -7.812 -11.211 1.836 1 98.31 95 GLU A O 1
ATOM 720 N N . GLN A 1 96 ? -8.367 -9.578 0.52 1 97.31 96 GLN A N 1
ATOM 721 C CA . GLN A 1 96 ? -9.617 -10.234 0.158 1 97.31 96 GLN A CA 1
ATOM 722 C C . GLN A 1 96 ? -9.359 -11.461 -0.721 1 97.31 96 GLN A C 1
ATOM 724 O O . GLN A 1 96 ? -10 -12.5 -0.553 1 97.31 96 GLN A O 1
ATOM 729 N N . ALA A 1 97 ? -8.461 -11.312 -1.595 1 96.62 97 ALA A N 1
ATOM 730 C CA . ALA A 1 97 ? -8.125 -12.406 -2.504 1 96.62 97 ALA A CA 1
ATOM 731 C C . ALA A 1 97 ? -7.488 -13.57 -1.754 1 96.62 97 ALA A C 1
ATOM 733 O O . ALA A 1 97 ? -7.594 -14.727 -2.176 1 96.62 97 ALA A O 1
ATOM 734 N N . ASP A 1 98 ? -6.832 -13.281 -0.644 1 95.5 98 ASP A N 1
ATOM 735 C CA . ASP A 1 98 ? -6.113 -14.305 0.112 1 95.5 98 ASP A CA 1
ATOM 736 C C . ASP A 1 98 ? -6.926 -14.766 1.318 1 95.5 98 ASP A C 1
ATOM 738 O O . ASP A 1 98 ? -6.418 -15.5 2.17 1 95.5 98 ASP A O 1
ATOM 742 N N . SER A 1 99 ? -8.07 -14.391 1.525 1 85.12 99 SER A N 1
ATOM 743 C CA . SER A 1 99 ? -8.938 -14.797 2.627 1 85.12 99 SER A CA 1
ATOM 744 C C . SER A 1 99 ? -9.641 -16.125 2.32 1 85.12 99 SER A C 1
ATOM 746 O O . SER A 1 99 ? -9.844 -16.469 1.154 1 85.12 99 SER A O 1
ATOM 748 N N . SER B 1 1 ? 21.422 -40.062 -81 1 31.36 1 SER B N 1
ATOM 749 C CA . SER B 1 1 ? 21.219 -38.844 -80.25 1 31.36 1 SER B CA 1
ATOM 750 C C . SER B 1 1 ? 20.297 -39.062 -79.062 1 31.36 1 SER B C 1
ATOM 752 O O . SER B 1 1 ? 19.078 -39.156 -79.25 1 31.36 1 SER B O 1
ATOM 754 N N . GLN B 1 2 ? 20.734 -39.938 -78.062 1 33.53 2 GLN B N 1
ATOM 755 C CA . GLN B 1 2 ? 20.156 -40.562 -76.875 1 33.53 2 GLN B CA 1
ATOM 756 C C . GLN B 1 2 ? 19.703 -39.531 -75.875 1 33.53 2 GLN B C 1
ATOM 758 O O . GLN B 1 2 ? 20.484 -38.656 -75.5 1 33.53 2 GLN B O 1
ATOM 763 N N . SER B 1 3 ? 18.453 -39.094 -75.938 1 40.97 3 SER B N 1
ATOM 764 C CA . SER B 1 3 ? 17.641 -38.156 -75.125 1 40.97 3 SER B CA 1
ATOM 765 C C . SER B 1 3 ? 17.75 -38.5 -73.625 1 40.97 3 SER B C 1
ATOM 767 O O . SER B 1 3 ? 17.422 -39.625 -73.188 1 40.97 3 SER B O 1
ATOM 769 N N . THR B 1 4 ? 18.812 -38 -72.938 1 38.56 4 THR B N 1
ATOM 770 C CA . THR B 1 4 ? 19.141 -38.094 -71.562 1 38.56 4 THR B CA 1
ATOM 771 C C . THR B 1 4 ? 17.969 -37.594 -70.688 1 38.56 4 THR B C 1
ATOM 773 O O . THR B 1 4 ? 17.562 -36.438 -70.75 1 38.56 4 THR B O 1
ATOM 776 N N . LYS B 1 5 ? 16.938 -38.438 -70.5 1 36.38 5 LYS B N 1
ATOM 777 C CA . LYS B 1 5 ? 15.773 -38.312 -69.625 1 36.38 5 LYS B CA 1
ATOM 778 C C . LYS B 1 5 ? 16.188 -37.906 -68.25 1 36.38 5 LYS B C 1
ATOM 780 O O . LYS B 1 5 ? 16.875 -38.656 -67.562 1 36.38 5 LYS B O 1
ATOM 785 N N . GLN B 1 6 ? 16.625 -36.594 -68.062 1 32.66 6 GLN B N 1
ATOM 786 C CA . GLN B 1 6 ? 16.891 -36 -66.75 1 32.66 6 GLN B CA 1
ATOM 787 C C . GLN B 1 6 ? 15.734 -36.25 -65.812 1 32.66 6 GLN B C 1
ATOM 789 O O . GLN B 1 6 ? 14.617 -35.781 -66 1 32.66 6 GLN B O 1
ATOM 794 N N . ASN B 1 7 ? 15.602 -37.531 -65.312 1 31.52 7 ASN B N 1
ATOM 795 C CA . ASN B 1 7 ? 14.727 -37.906 -64.188 1 31.52 7 ASN B CA 1
ATOM 796 C C . ASN B 1 7 ? 14.773 -36.906 -63.062 1 31.52 7 ASN B C 1
ATOM 798 O O . ASN B 1 7 ? 15.812 -36.719 -62.438 1 31.52 7 ASN B O 1
ATOM 802 N N . MET B 1 8 ? 14.133 -35.719 -63.281 1 32.38 8 MET B N 1
ATOM 803 C CA . MET B 1 8 ? 13.914 -34.719 -62.25 1 32.38 8 MET B CA 1
ATOM 804 C C . MET B 1 8 ? 13.367 -35.344 -60.969 1 32.38 8 MET B C 1
ATOM 806 O O . MET B 1 8 ? 12.305 -36 -61 1 32.38 8 MET B O 1
ATOM 810 N N . ASP B 1 9 ? 14.242 -36.094 -60.281 1 35.56 9 ASP B N 1
ATOM 811 C CA . ASP B 1 9 ? 13.938 -36.625 -58.969 1 35.56 9 ASP B CA 1
ATOM 812 C C . ASP B 1 9 ? 13.156 -35.594 -58.125 1 35.56 9 ASP B C 1
ATOM 814 O O . ASP B 1 9 ? 13.609 -34.469 -57.938 1 35.56 9 ASP B O 1
ATOM 818 N N . ALA B 1 10 ? 11.852 -35.594 -58.312 1 36.31 10 ALA B N 1
ATOM 819 C CA . ALA B 1 10 ? 10.93 -34.844 -57.469 1 36.31 10 ALA B CA 1
ATOM 820 C C . ALA B 1 10 ? 11.305 -34.938 -56 1 36.31 10 ALA B C 1
ATOM 822 O O . ALA B 1 10 ? 11.305 -36.062 -55.438 1 36.31 10 ALA B O 1
ATOM 823 N N . VAL B 1 11 ? 12.336 -34.25 -55.594 1 37.56 11 VAL B N 1
ATOM 824 C CA . VAL B 1 11 ? 12.586 -34.156 -54.156 1 37.56 11 VAL B CA 1
ATOM 825 C C . VAL B 1 11 ? 11.266 -34 -53.406 1 37.56 11 VAL B C 1
ATOM 827 O O . VAL B 1 11 ? 10.508 -33.062 -53.688 1 37.56 11 VAL B O 1
ATOM 830 N N . GLU B 1 12 ? 10.523 -35.188 -53.188 1 36.66 12 GLU B N 1
ATOM 831 C CA . GLU B 1 12 ? 9.438 -35.125 -52.219 1 36.66 12 GLU B CA 1
ATOM 832 C C . GLU B 1 12 ? 9.805 -34.188 -51.031 1 36.66 12 GLU B C 1
ATOM 834 O O . GLU B 1 12 ? 10.781 -34.469 -50.312 1 36.66 12 GLU B O 1
ATOM 839 N N . ILE B 1 13 ? 9.727 -32.938 -51.312 1 36.59 13 ILE B N 1
ATOM 840 C CA . ILE B 1 13 ? 9.703 -32.031 -50.156 1 36.59 13 ILE B CA 1
ATOM 841 C C . ILE B 1 13 ? 8.781 -32.594 -49.094 1 36.59 13 ILE B C 1
ATOM 843 O O . ILE B 1 13 ? 7.57 -32.719 -49.281 1 36.59 13 ILE B O 1
ATOM 847 N N . ASN B 1 14 ? 9.125 -33.781 -48.562 1 35.72 14 ASN B N 1
ATOM 848 C CA . ASN B 1 14 ? 8.453 -34.219 -47.344 1 35.72 14 ASN B CA 1
ATOM 849 C C . ASN B 1 14 ? 8.188 -33.031 -46.406 1 35.72 14 ASN B C 1
ATOM 851 O O . ASN B 1 14 ? 9.102 -32.562 -45.719 1 35.72 14 ASN B O 1
ATOM 855 N N . THR B 1 15 ? 7.453 -32.094 -46.906 1 37.28 15 THR B N 1
ATOM 856 C CA . THR B 1 15 ? 6.918 -31.016 -46.062 1 37.28 15 THR B CA 1
ATOM 857 C C . THR B 1 15 ? 6.312 -31.594 -44.812 1 37.28 15 THR B C 1
ATOM 859 O O . THR B 1 15 ? 5.609 -30.891 -44.062 1 37.28 15 THR B O 1
ATOM 862 N N . SER B 1 16 ? 6.172 -33 -44.812 1 36.59 16 SER B N 1
ATOM 863 C CA . SER B 1 16 ? 5.426 -33.312 -43.594 1 36.59 16 SER B CA 1
ATOM 864 C C . SER B 1 16 ? 6.152 -32.812 -42.375 1 36.59 16 SER B C 1
ATOM 866 O O . SER B 1 16 ? 7.094 -33.438 -41.875 1 36.59 16 SER B O 1
ATOM 868 N N . GLY B 1 17 ? 6.809 -31.75 -42.469 1 39.12 17 GLY B N 1
ATOM 869 C CA . GLY B 1 17 ? 7.348 -31.453 -41.156 1 39.12 17 GLY B CA 1
ATOM 870 C C . GLY B 1 17 ? 6.395 -31.797 -40.031 1 39.12 17 GLY B C 1
ATOM 871 O O . GLY B 1 17 ? 5.207 -32.031 -40.25 1 39.12 17 GLY B O 1
ATOM 872 N N . PRO B 1 18 ? 6.906 -32.688 -39.094 1 42.03 18 PRO B N 1
ATOM 873 C CA . PRO B 1 18 ? 6.004 -33 -37.969 1 42.03 18 PRO B CA 1
ATOM 874 C C . PRO B 1 18 ? 4.953 -31.922 -37.75 1 42.03 18 PRO B C 1
ATOM 876 O O . PRO B 1 18 ? 5.18 -30.75 -38.094 1 42.03 18 PRO B O 1
ATOM 879 N N . PRO B 1 19 ? 3.682 -32.25 -38.156 1 39.12 19 PRO B N 1
ATOM 880 C CA . PRO B 1 19 ? 2.703 -31.25 -37.688 1 39.12 19 PRO B CA 1
ATOM 881 C C . PRO B 1 19 ? 3.16 -30.516 -36.438 1 39.12 19 PRO B C 1
ATOM 883 O O . PRO B 1 19 ? 3.855 -31.078 -35.594 1 39.12 19 PRO B O 1
ATOM 886 N N . GLN B 1 20 ? 3.803 -29.391 -36.594 1 37.25 20 GLN B N 1
ATOM 887 C CA . GLN B 1 20 ? 3.762 -28.562 -35.375 1 37.25 20 GLN B CA 1
ATOM 888 C C . GLN B 1 20 ? 2.467 -28.797 -34.594 1 37.25 20 GLN B C 1
ATOM 890 O O . GLN B 1 20 ? 1.377 -28.531 -35.125 1 37.25 20 GLN B O 1
ATOM 895 N N . SER B 1 21 ? 2.193 -30.094 -34.281 1 37.56 21 SER B N 1
ATOM 896 C C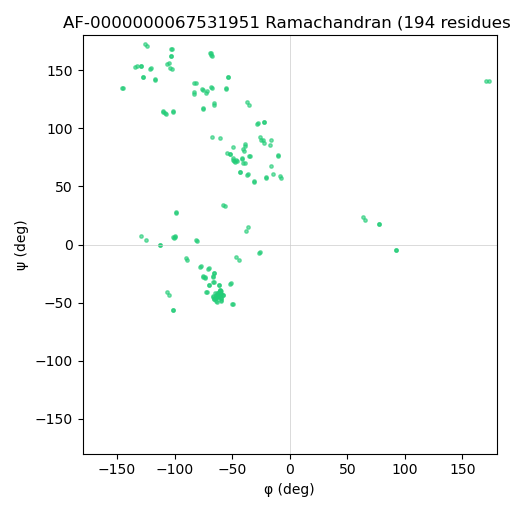A . SER B 1 21 ? 1.053 -30.359 -33.406 1 37.56 21 SER B CA 1
ATOM 897 C C . SER B 1 21 ? 0.619 -29.109 -32.688 1 37.56 21 SER B C 1
ATOM 899 O O . SER B 1 21 ? 1.449 -28.406 -32.094 1 37.56 21 SER B O 1
ATOM 901 N N . GLU B 1 22 ? -0.236 -28.312 -33.156 1 36.19 22 GLU B N 1
ATOM 902 C CA . GLU B 1 22 ? -1.049 -27.344 -32.406 1 36.19 22 GLU B CA 1
ATOM 903 C C . GLU B 1 22 ? -1.262 -27.797 -30.969 1 36.19 22 GLU B C 1
ATOM 905 O O . GLU B 1 22 ? -2.385 -28.125 -30.578 1 36.19 22 GLU B O 1
ATOM 910 N N . ASP B 1 23 ? -0.877 -28.953 -30.594 1 37.72 23 ASP B N 1
ATOM 911 C CA . ASP B 1 23 ? -0.786 -28.969 -29.141 1 37.72 23 ASP B CA 1
ATOM 912 C C . ASP B 1 23 ? -0.25 -27.641 -28.609 1 37.72 23 ASP B C 1
ATOM 914 O O . ASP B 1 23 ? 0.96 -27.469 -28.453 1 37.72 23 ASP B O 1
ATOM 918 N N . ALA B 1 24 ? -0.189 -26.688 -29.438 1 40.19 24 ALA B N 1
ATOM 919 C CA . ALA B 1 24 ? -0.115 -25.328 -28.922 1 40.19 24 ALA B CA 1
ATOM 920 C C . ALA B 1 24 ? -0.531 -25.281 -27.453 1 40.19 24 ALA B C 1
ATOM 922 O O . ALA B 1 24 ? -1.677 -25.594 -27.109 1 40.19 24 ALA B O 1
ATOM 923 N N . ILE B 1 25 ? 0.188 -25.828 -26.594 1 42.38 25 ILE B N 1
ATOM 924 C CA . ILE B 1 25 ? 0.102 -25.656 -25.156 1 42.38 25 ILE B CA 1
ATOM 925 C C . ILE B 1 25 ? -0.855 -24.5 -24.828 1 42.38 25 ILE B C 1
ATOM 927 O O . ILE B 1 25 ? -0.683 -23.391 -25.328 1 42.38 25 ILE B O 1
ATOM 931 N N . ALA B 1 26 ? -2.137 -24.625 -24.906 1 42.38 26 ALA B N 1
ATOM 932 C CA . ALA B 1 26 ? -3.051 -23.766 -24.156 1 42.38 26 ALA B CA 1
ATOM 933 C C . ALA B 1 26 ? -2.293 -22.891 -23.172 1 42.38 26 ALA B C 1
ATOM 935 O O . ALA B 1 26 ? -1.743 -23.375 -22.188 1 42.38 26 ALA B O 1
ATOM 936 N N . SER B 1 27 ? -1.425 -22.156 -23.578 1 48.34 27 SER B N 1
ATOM 937 C CA . SER B 1 27 ? -0.859 -21.172 -22.672 1 48.34 27 SER B CA 1
ATOM 938 C C . SER B 1 27 ? -1.796 -20.891 -21.5 1 48.34 27 SER B C 1
ATOM 940 O O . SER B 1 27 ? -2.84 -20.266 -21.672 1 48.34 27 SER B O 1
ATOM 942 N N . ALA B 1 28 ? -2.088 -22 -20.781 1 53.28 28 ALA B N 1
ATOM 943 C CA . ALA B 1 28 ? -3.016 -22.031 -19.641 1 53.28 28 ALA B CA 1
ATOM 944 C C . ALA B 1 28 ? -3.18 -20.656 -19.031 1 53.28 28 ALA B C 1
ATOM 946 O O . ALA B 1 28 ? -2.193 -20 -18.672 1 53.28 28 ALA B O 1
ATOM 947 N N . VAL B 1 29 ? -4.145 -19.922 -19.609 1 65.06 29 VAL B N 1
ATOM 948 C CA . VAL B 1 29 ? -4.566 -18.719 -18.922 1 65.06 29 VAL B CA 1
ATOM 949 C C . VAL B 1 29 ? -4.355 -18.891 -17.406 1 65.06 29 VAL B C 1
ATOM 951 O O . VAL B 1 29 ? -4.789 -19.891 -16.828 1 65.06 29 VAL B O 1
ATOM 954 N N . LYS B 1 30 ? -3.342 -18.281 -16.953 1 86.88 30 LYS B N 1
ATOM 955 C CA . LYS B 1 30 ? -3.07 -18.312 -15.516 1 86.88 30 LYS B CA 1
ATOM 956 C C . LYS B 1 30 ? -3.904 -17.281 -14.781 1 86.88 30 LYS B C 1
ATOM 958 O O . LYS B 1 30 ? -4.254 -16.234 -15.344 1 86.88 30 LYS B O 1
ATOM 963 N N . ILE B 1 31 ? -4.402 -17.625 -13.695 1 95.56 31 ILE B N 1
ATOM 964 C CA . ILE B 1 31 ? -5.203 -16.75 -12.836 1 95.56 31 ILE B CA 1
ATOM 965 C C . ILE B 1 31 ? -4.285 -15.898 -11.961 1 95.56 31 ILE B C 1
ATOM 967 O O . ILE B 1 31 ? -3.293 -16.406 -11.422 1 95.56 31 ILE B O 1
ATOM 971 N N . CYS B 1 32 ? -4.566 -14.648 -11.961 1 97.19 32 CYS B N 1
ATOM 972 C CA . CYS B 1 32 ? -3.836 -13.711 -11.117 1 97.19 32 CYS B CA 1
ATOM 973 C C . CYS B 1 32 ? -4.156 -13.953 -9.641 1 97.19 32 CYS B C 1
ATOM 975 O O . CYS B 1 32 ? -5.324 -14.039 -9.266 1 97.19 32 CYS B O 1
ATOM 977 N N . ARG B 1 33 ? -3.217 -13.961 -8.844 1 97.75 33 ARG B N 1
ATOM 978 C CA . ARG B 1 33 ? -3.414 -14.227 -7.422 1 97.75 33 ARG B CA 1
ATOM 979 C C . ARG B 1 33 ? -4.234 -13.125 -6.766 1 97.75 33 ARG B C 1
ATOM 981 O O . ARG B 1 33 ? -4.93 -13.367 -5.777 1 97.75 33 ARG B O 1
ATOM 988 N N . VAL B 1 34 ? -4.273 -11.898 -7.277 1 98.12 34 VAL B N 1
ATOM 989 C CA . VAL B 1 34 ? -4.867 -10.742 -6.621 1 98.12 34 VAL B CA 1
ATOM 990 C C . VAL B 1 34 ? -6.242 -10.461 -7.223 1 98.12 34 VAL B C 1
ATOM 992 O O . VAL B 1 34 ? -7.25 -10.453 -6.508 1 98.12 34 VAL B O 1
ATOM 995 N N . CYS B 1 35 ? -6.281 -10.266 -8.523 1 97.38 35 CYS B N 1
ATOM 996 C CA . CYS B 1 35 ? -7.555 -9.852 -9.109 1 97.38 35 CYS B CA 1
ATOM 997 C C . CYS B 1 35 ? -8.391 -11.07 -9.5 1 97.38 35 CYS B C 1
ATOM 999 O O . CYS B 1 35 ? -9.578 -10.938 -9.781 1 97.38 35 CYS B O 1
ATOM 1001 N N . LEU B 1 36 ? -7.742 -12.258 -9.516 1 95.88 36 LEU B N 1
ATOM 1002 C CA . LEU B 1 36 ? -8.391 -13.539 -9.789 1 95.88 36 LEU B CA 1
ATOM 1003 C C . LEU B 1 36 ? -8.914 -13.586 -11.219 1 95.88 36 LEU B C 1
ATOM 1005 O O . LEU B 1 36 ? -9.812 -14.367 -11.531 1 95.88 36 LEU B O 1
ATOM 1009 N N . LEU B 1 37 ? -8.391 -12.773 -12.094 1 94.69 37 LEU B N 1
ATOM 1010 C CA . LEU B 1 37 ? -8.75 -12.766 -13.508 1 94.69 37 LEU B CA 1
ATOM 1011 C C . LEU B 1 37 ? -7.676 -13.469 -14.344 1 94.69 37 LEU B C 1
ATOM 1013 O O . LEU B 1 37 ? -6.508 -13.508 -13.953 1 94.69 37 LEU B O 1
ATOM 1017 N N . ASP B 1 38 ? -8.117 -14.016 -15.422 1 92.75 38 ASP B N 1
ATOM 1018 C CA . ASP B 1 38 ? -7.195 -14.617 -16.391 1 92.75 38 ASP B CA 1
ATOM 1019 C C . ASP B 1 38 ? -6.414 -13.539 -17.141 1 92.75 38 ASP B C 1
ATOM 1021 O O . ASP B 1 38 ? -6.98 -12.516 -17.531 1 92.75 38 ASP B O 1
ATOM 1025 N N . ASN B 1 39 ? -5.117 -13.797 -17.172 1 89.06 39 ASN B N 1
ATOM 1026 C CA . ASN B 1 39 ? -4.25 -12.883 -17.906 1 89.06 39 ASN B CA 1
ATOM 1027 C C . ASN B 1 39 ? -3.078 -13.625 -18.562 1 89.06 39 ASN B C 1
ATOM 1029 O O . ASN B 1 39 ? -2.473 -14.5 -17.938 1 89.06 39 ASN B O 1
ATOM 1033 N N . PRO B 1 40 ? -2.859 -13.312 -19.734 1 87 40 PRO B N 1
ATOM 1034 C CA . PRO B 1 40 ? -1.742 -13.984 -20.406 1 87 40 PRO B CA 1
ATOM 1035 C C . PRO B 1 40 ? -0.382 -13.484 -19.922 1 87 40 PRO B C 1
ATOM 1037 O O . PRO B 1 40 ? 0.631 -14.164 -20.109 1 87 40 PRO B O 1
ATOM 1040 N N . MET B 1 41 ? -0.312 -12.266 -19.484 1 92.88 41 MET B N 1
ATOM 1041 C CA . MET B 1 41 ? 0.939 -11.688 -19.016 1 92.88 41 MET B CA 1
ATOM 1042 C C . MET B 1 41 ? 0.993 -11.688 -17.484 1 92.88 41 MET B C 1
ATOM 1044 O O . MET B 1 41 ? 0.188 -11.016 -16.844 1 92.88 41 MET B O 1
ATOM 1048 N N . MET B 1 42 ? 1.934 -12.477 -16.984 1 95.19 42 MET B N 1
ATOM 1049 C CA . MET B 1 42 ? 2.035 -12.68 -15.547 1 95.19 42 MET B CA 1
ATOM 1050 C C . MET B 1 42 ? 3.459 -12.438 -15.062 1 95.19 42 MET B C 1
ATOM 1052 O O . MET B 1 42 ? 4.41 -12.516 -15.844 1 95.19 42 MET B O 1
ATOM 1056 N N . ARG B 1 43 ? 3.531 -12.055 -13.781 1 96.06 43 ARG B N 1
ATOM 1057 C CA . ARG B 1 43 ? 4.801 -11.961 -13.07 1 96.06 43 ARG B CA 1
ATOM 1058 C C . ARG B 1 43 ? 4.848 -12.938 -11.898 1 96.06 43 ARG B C 1
ATOM 1060 O O . ARG B 1 43 ? 3.855 -13.109 -11.188 1 96.06 43 ARG B O 1
ATOM 1067 N N . ASP B 1 44 ? 6.043 -13.508 -11.711 1 96.31 44 ASP B N 1
ATOM 1068 C CA . ASP B 1 44 ? 6.223 -14.461 -10.617 1 96.31 44 ASP B CA 1
ATOM 1069 C C . ASP B 1 44 ? 6.305 -13.75 -9.273 1 96.31 44 ASP B C 1
ATOM 1071 O O . ASP B 1 44 ? 7.074 -12.805 -9.109 1 96.31 44 ASP B O 1
ATOM 1075 N N . LEU B 1 45 ? 5.57 -14.234 -8.25 1 97.06 45 LEU B N 1
ATOM 1076 C CA . LEU B 1 45 ? 5.52 -13.625 -6.922 1 97.06 45 LEU B CA 1
ATOM 1077 C C . LEU B 1 45 ? 6.797 -13.922 -6.141 1 97.06 45 LEU B C 1
ATOM 1079 O O . LEU B 1 45 ? 7.203 -13.133 -5.289 1 97.06 45 LEU B O 1
ATOM 1083 N N . PHE B 1 46 ? 7.453 -15.047 -6.449 1 96.56 46 PHE B N 1
ATOM 1084 C CA . PHE B 1 46 ? 8.453 -15.562 -5.52 1 96.56 46 PHE B CA 1
ATOM 1085 C C . PHE B 1 46 ? 9.852 -15.469 -6.121 1 96.56 46 PHE B C 1
ATOM 1087 O O . PHE B 1 46 ? 10.828 -15.859 -5.484 1 96.56 46 PHE B O 1
ATOM 1094 N N . LEU B 1 47 ? 9.797 -14.945 -7.352 1 92.31 47 LEU B N 1
ATOM 1095 C CA . LEU B 1 47 ? 11.109 -14.766 -7.965 1 92.31 47 LEU B CA 1
ATOM 1096 C C . LEU B 1 47 ? 11.93 -13.727 -7.203 1 92.31 47 LEU B C 1
ATOM 1098 O O . LEU B 1 47 ? 11.461 -12.609 -6.973 1 92.31 47 LEU B O 1
ATOM 1102 N N . GLU B 1 48 ? 13.055 -14.133 -6.695 1 82.25 48 GLU B N 1
ATOM 1103 C CA . GLU B 1 48 ? 13.906 -13.25 -5.906 1 82.25 48 GLU B CA 1
ATOM 1104 C C . GLU B 1 48 ? 14.648 -12.258 -6.801 1 82.25 48 GLU B C 1
ATOM 1106 O O . GLU B 1 48 ? 15.148 -12.633 -7.863 1 82.25 48 GLU B O 1
ATOM 1111 N N . SER B 1 49 ? 14.297 -11.008 -6.555 1 74.06 49 SER B N 1
ATOM 1112 C CA . SER B 1 49 ? 15.102 -9.945 -7.148 1 74.06 49 SER B CA 1
ATOM 1113 C C . SER B 1 49 ? 16.047 -9.336 -6.129 1 74.06 49 SER B C 1
ATOM 1115 O O . SER B 1 49 ? 16.125 -9.797 -4.988 1 74.06 49 SER B O 1
ATOM 1117 N N . GLU B 1 50 ? 17.047 -8.492 -6.633 1 72.12 50 GLU B N 1
ATOM 1118 C CA . GLU B 1 50 ? 18.047 -7.832 -5.801 1 72.12 50 GLU B CA 1
ATOM 1119 C C . GLU B 1 50 ? 17.391 -7.094 -4.637 1 72.12 50 GLU B C 1
ATOM 1121 O O . GLU B 1 50 ? 17.953 -7.02 -3.543 1 72.12 50 GLU B O 1
ATOM 1126 N N . VAL B 1 51 ? 16.312 -6.562 -4.664 1 76.69 51 VAL B N 1
ATOM 1127 C CA . VAL B 1 51 ? 15.781 -5.688 -3.619 1 76.69 51 VAL B CA 1
ATOM 1128 C C . VAL B 1 51 ? 14.695 -6.418 -2.832 1 76.69 51 VAL B C 1
ATOM 1130 O O . VAL B 1 51 ? 14.688 -6.391 -1.599 1 76.69 51 VAL B O 1
ATOM 1133 N N . ALA B 1 52 ? 13.797 -7.191 -3.408 1 90.06 52 ALA B N 1
ATOM 1134 C CA . ALA B 1 52 ? 12.727 -7.953 -2.758 1 90.06 52 ALA B CA 1
ATOM 1135 C C . ALA B 1 52 ? 11.758 -8.523 -3.785 1 90.06 52 ALA B C 1
ATOM 1137 O O . ALA B 1 52 ? 11.461 -7.879 -4.793 1 90.06 52 ALA B O 1
ATOM 1138 N N . SER B 1 53 ? 11.383 -9.727 -3.451 1 95.88 53 SER B N 1
ATOM 1139 C CA . SER B 1 53 ? 10.383 -10.328 -4.32 1 95.88 53 SER B CA 1
ATOM 1140 C C . SER B 1 53 ? 9.031 -9.625 -4.188 1 95.88 53 SER B C 1
ATOM 1142 O O . SER B 1 53 ? 8.812 -8.867 -3.24 1 95.88 53 SER B O 1
ATOM 1144 N N . LEU B 1 54 ? 8.156 -9.82 -5.133 1 97.31 54 LEU B N 1
ATOM 1145 C CA . LEU B 1 54 ? 6.816 -9.234 -5.078 1 97.31 54 LEU B CA 1
ATOM 1146 C C . LEU B 1 54 ? 6.059 -9.734 -3.855 1 97.31 54 LEU B C 1
ATOM 1148 O O . LEU B 1 54 ? 5.336 -8.969 -3.213 1 97.31 54 LEU B O 1
ATOM 1152 N N . SER B 1 55 ? 6.191 -11.008 -3.557 1 97.56 55 SER B N 1
ATOM 1153 C CA . SER B 1 55 ? 5.508 -11.578 -2.4 1 97.56 55 SER B CA 1
ATOM 1154 C C . SER B 1 55 ? 5.965 -10.914 -1.106 1 97.56 55 SER B C 1
ATOM 1156 O O . SER B 1 55 ? 5.141 -10.586 -0.248 1 97.56 55 SER B O 1
ATOM 1158 N N . MET B 1 56 ? 7.266 -10.688 -0.925 1 97.25 56 MET B N 1
ATOM 1159 C CA . MET B 1 56 ? 7.797 -10.023 0.265 1 97.25 56 MET B CA 1
ATOM 1160 C C . MET B 1 56 ? 7.273 -8.602 0.38 1 97.25 56 MET B C 1
ATOM 1162 O O . MET B 1 56 ? 6.926 -8.148 1.473 1 97.25 56 MET B O 1
ATOM 1166 N N . LYS B 1 57 ? 7.25 -7.941 -0.721 1 97.5 57 LYS B N 1
ATOM 1167 C CA . LYS B 1 57 ? 6.699 -6.59 -0.74 1 97.5 57 LYS B CA 1
ATOM 1168 C C . LYS B 1 57 ? 5.23 -6.59 -0.328 1 97.5 57 LYS B C 1
ATOM 1170 O O . LYS B 1 57 ? 4.816 -5.789 0.515 1 97.5 57 LYS B O 1
ATOM 1175 N N . ALA B 1 58 ? 4.465 -7.496 -0.86 1 98.12 58 ALA B N 1
ATOM 1176 C CA . ALA B 1 58 ? 3.047 -7.602 -0.522 1 98.12 58 ALA B CA 1
ATOM 1177 C C . ALA B 1 58 ? 2.857 -7.891 0.965 1 98.12 58 ALA B C 1
ATOM 1179 O O . ALA B 1 58 ? 2.039 -7.246 1.628 1 98.12 58 ALA B O 1
ATOM 1180 N N . MET B 1 59 ? 3.666 -8.773 1.47 1 97.81 59 MET B N 1
ATOM 1181 C CA . MET B 1 59 ? 3.525 -9.188 2.861 1 97.81 59 MET B CA 1
ATOM 1182 C C . MET B 1 59 ? 3.938 -8.07 3.811 1 97.81 59 MET B C 1
ATOM 1184 O O . MET B 1 59 ? 3.514 -8.039 4.969 1 97.81 59 MET B O 1
ATOM 1188 N N . SER B 1 60 ? 4.676 -7.164 3.342 1 97.44 60 SER B N 1
ATOM 1189 C CA . SER B 1 60 ? 5.145 -6.074 4.195 1 97.44 60 SER B CA 1
ATOM 1190 C C . SER B 1 60 ? 4.043 -5.047 4.43 1 97.44 60 SER B C 1
ATOM 1192 O O . SER B 1 60 ? 4.133 -4.238 5.355 1 97.44 60 SER B O 1
ATOM 1194 N N . PHE B 1 61 ? 2.982 -5.051 3.561 1 98.06 61 PHE B N 1
ATOM 1195 C CA . PHE B 1 61 ? 1.99 -4.004 3.779 1 98.06 61 PHE B CA 1
ATOM 1196 C C . PHE B 1 61 ? 0.585 -4.594 3.836 1 98.06 61 PHE B C 1
ATOM 1198 O O . PHE B 1 61 ? -0.403 -3.857 3.834 1 98.06 61 PHE B O 1
ATOM 1205 N N . THR B 1 62 ? 0.467 -5.867 3.842 1 98.5 62 THR B N 1
ATOM 1206 C CA . THR B 1 62 ? -0.803 -6.562 4.031 1 98.5 62 THR B CA 1
ATOM 1207 C C . THR B 1 62 ? -0.717 -7.539 5.199 1 98.5 62 THR B C 1
ATOM 1209 O O . THR B 1 62 ? 0.367 -7.781 5.734 1 98.5 62 THR B O 1
ATOM 1212 N N . ASN B 1 63 ? -1.896 -8.078 5.551 1 97.44 63 ASN B N 1
ATOM 1213 C CA . ASN B 1 63 ? -1.961 -9.07 6.621 1 97.44 63 ASN B CA 1
ATOM 1214 C C . ASN B 1 63 ? -2.016 -10.492 6.07 1 97.44 63 ASN B C 1
ATOM 1216 O O . ASN B 1 63 ? -2.492 -11.406 6.742 1 97.44 63 ASN B O 1
ATOM 1220 N N . VAL B 1 64 ? -1.449 -10.711 4.875 1 97.88 64 VAL B N 1
ATOM 1221 C CA . VAL B 1 64 ? -1.497 -12.039 4.262 1 97.88 64 VAL B CA 1
ATOM 1222 C C . VAL B 1 64 ? -0.12 -12.695 4.34 1 97.88 64 VAL B C 1
ATOM 1224 O O . VAL B 1 64 ? 0.892 -12.008 4.512 1 97.88 64 VAL B O 1
ATOM 1227 N N . LYS B 1 65 ? -0.126 -14.008 4.301 1 97.5 65 LYS B N 1
ATOM 1228 C CA . LYS B 1 65 ? 1.096 -14.789 4.141 1 97.5 65 LYS B CA 1
ATOM 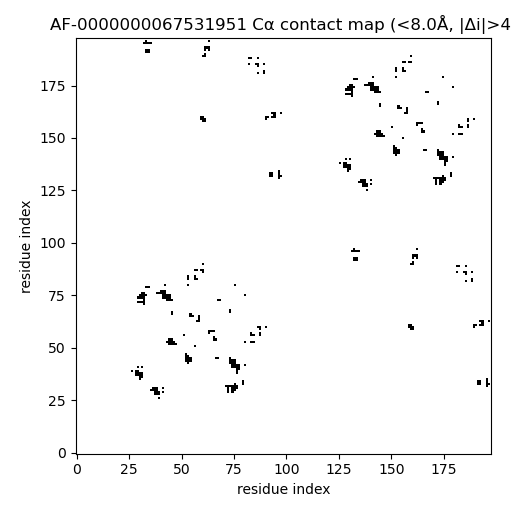1229 C C . LYS B 1 65 ? 1.145 -15.461 2.771 1 97.5 65 LYS B C 1
ATOM 1231 O O . LYS B 1 65 ? 0.3 -16.297 2.455 1 97.5 65 LYS B O 1
ATOM 1236 N N . MET B 1 66 ? 2.102 -15.047 1.946 1 97.44 66 MET B N 1
ATOM 1237 C CA . MET B 1 66 ? 2.291 -15.617 0.618 1 97.44 66 MET B CA 1
ATOM 1238 C C . MET B 1 66 ? 3.537 -16.5 0.579 1 97.44 66 MET B C 1
ATOM 1240 O O . MET B 1 66 ? 4.66 -15.992 0.667 1 97.44 66 MET B O 1
ATOM 1244 N N . LEU B 1 67 ? 3.279 -17.75 0.422 1 96.62 67 LEU B N 1
ATOM 1245 C CA . LEU B 1 67 ? 4.379 -18.719 0.41 1 96.62 67 LEU B CA 1
ATOM 1246 C C . LEU B 1 67 ? 4.32 -19.594 -0.833 1 96.62 67 LEU B C 1
ATOM 1248 O O . LEU B 1 67 ? 3.234 -19.938 -1.305 1 96.62 67 LEU B O 1
ATOM 1252 N N . PRO B 1 68 ? 5.57 -19.922 -1.322 1 94.81 68 PRO B N 1
ATOM 1253 C CA . PRO B 1 68 ? 5.562 -20.906 -2.408 1 94.81 68 PRO B CA 1
ATOM 1254 C C . PRO B 1 68 ? 4.848 -22.188 -2.025 1 94.81 68 PRO B C 1
ATOM 1256 O O . PRO B 1 68 ? 5.055 -22.719 -0.929 1 94.81 68 PRO B O 1
ATOM 1259 N N . GLY B 1 69 ? 3.965 -22.672 -2.969 1 95.25 69 GLY B N 1
ATOM 1260 C CA . GLY B 1 69 ? 3.303 -23.953 -2.752 1 95.25 69 GLY B CA 1
ATOM 1261 C C . GLY B 1 69 ? 2.146 -23.859 -1.773 1 95.25 69 GLY B C 1
ATOM 1262 O O . GLY B 1 69 ? 1.73 -24.875 -1.206 1 95.25 69 GLY B O 1
ATOM 1263 N N . ASP B 1 70 ? 1.646 -22.766 -1.502 1 96.31 70 ASP B N 1
ATOM 1264 C CA . ASP B 1 70 ? 0.561 -22.625 -0.537 1 96.31 70 ASP B CA 1
ATOM 1265 C C . ASP B 1 70 ? -0.787 -22.969 -1.169 1 96.31 70 ASP B C 1
ATOM 1267 O O . ASP B 1 70 ? -1.836 -22.766 -0.553 1 96.31 70 ASP B O 1
ATOM 1271 N N . GLY B 1 71 ? -0.927 -23.391 -2.373 1 95.31 71 GLY B N 1
ATOM 1272 C CA . GLY B 1 71 ? -2.146 -23.812 -3.037 1 95.31 71 GLY B CA 1
ATOM 1273 C C . GLY B 1 71 ? -2.838 -22.703 -3.795 1 95.31 71 GLY B C 1
ATOM 1274 O O . GLY B 1 71 ? -3.875 -22.922 -4.426 1 95.31 71 GLY B O 1
ATOM 1275 N N . LEU B 1 72 ? -2.371 -21.562 -3.701 1 95.94 72 LEU B N 1
ATOM 1276 C CA . LEU B 1 72 ? -2.883 -20.406 -4.426 1 95.94 72 LEU B CA 1
ATOM 1277 C C . LEU B 1 72 ? -1.979 -20.062 -5.605 1 95.94 72 LEU B C 1
ATOM 1279 O O . LEU B 1 72 ? -0.856 -20.547 -5.699 1 95.94 72 LEU B O 1
ATOM 1283 N N . PRO B 1 73 ? -2.578 -19.234 -6.578 1 95.81 73 PRO B N 1
ATOM 1284 C CA . PRO B 1 73 ? -1.723 -18.891 -7.715 1 95.81 73 PRO B CA 1
ATOM 1285 C C . PRO B 1 73 ? -0.385 -18.281 -7.281 1 95.81 73 PRO B C 1
ATOM 1287 O O . PRO B 1 73 ? -0.333 -17.516 -6.324 1 95.81 73 PRO B O 1
ATOM 1290 N N . ALA B 1 74 ? 0.701 -18.578 -8.008 1 96.31 74 ALA B N 1
ATOM 1291 C CA . ALA B 1 74 ? 2.049 -18.125 -7.672 1 96.31 74 ALA B CA 1
ATOM 1292 C C . ALA B 1 74 ? 2.445 -16.906 -8.508 1 96.31 74 ALA B C 1
ATOM 1294 O O . ALA B 1 74 ? 3.611 -16.5 -8.516 1 96.31 74 ALA B O 1
ATOM 1295 N N . GLN B 1 75 ? 1.491 -16.422 -9.25 1 96.62 75 GLN B N 1
ATOM 1296 C CA . GLN B 1 75 ? 1.762 -15.305 -10.156 1 96.62 75 GLN B CA 1
ATOM 1297 C C . GLN B 1 75 ? 0.695 -14.219 -10.031 1 96.62 75 GLN B C 1
ATOM 1299 O O . GLN B 1 75 ? -0.418 -14.484 -9.578 1 96.62 75 GLN B O 1
ATOM 1304 N N . VAL B 1 76 ? 1.086 -12.984 -10.352 1 97.69 76 VAL B N 1
ATOM 1305 C CA . VAL B 1 76 ? 0.164 -11.859 -10.492 1 97.69 76 VAL B CA 1
ATOM 1306 C C . VAL B 1 76 ? 0.268 -11.281 -11.898 1 97.69 76 VAL B C 1
ATOM 1308 O O . VAL B 1 76 ? 1.309 -11.398 -12.555 1 97.69 76 VAL B O 1
ATOM 1311 N N . CYS B 1 77 ? -0.842 -10.703 -12.375 1 96.94 77 CYS B N 1
ATOM 1312 C CA . CYS B 1 77 ? -0.796 -10.039 -13.672 1 96.94 77 CYS B CA 1
ATOM 1313 C C . CYS B 1 77 ? 0.059 -8.781 -13.617 1 96.94 77 CYS B C 1
ATOM 1315 O O . CYS B 1 77 ? 0.403 -8.312 -12.531 1 96.94 77 CYS B O 1
ATOM 1317 N N . TYR B 1 78 ? 0.457 -8.242 -14.719 1 96.69 78 TYR B N 1
ATOM 1318 C CA . TYR B 1 78 ? 1.332 -7.074 -14.797 1 96.69 78 TYR B CA 1
ATOM 1319 C C . TYR B 1 78 ? 0.685 -5.863 -14.133 1 96.69 78 TYR B C 1
ATOM 1321 O O . TYR B 1 78 ? 1.367 -5.059 -13.5 1 96.69 78 TYR B O 1
ATOM 1329 N N . MET B 1 79 ? -0.667 -5.75 -14.258 1 97.5 79 MET B N 1
ATOM 1330 C CA . MET B 1 79 ? -1.372 -4.617 -13.664 1 97.5 79 MET B CA 1
ATOM 1331 C C . MET B 1 79 ? -1.31 -4.68 -12.141 1 97.5 79 MET B C 1
ATOM 1333 O O . MET B 1 79 ? -1.003 -3.684 -11.484 1 97.5 79 MET B O 1
ATOM 1337 N N . CYS B 1 80 ? -1.533 -5.852 -11.586 1 98.06 80 CYS B N 1
ATOM 1338 C CA . CYS B 1 80 ? -1.479 -6.012 -10.141 1 98.06 80 CYS B CA 1
ATOM 1339 C C . CYS B 1 80 ? -0.047 -5.898 -9.633 1 98.06 80 CYS B C 1
ATOM 1341 O O . CYS B 1 80 ? 0.187 -5.402 -8.531 1 98.06 80 CYS B O 1
ATOM 1343 N N . ALA B 1 81 ? 0.903 -6.395 -10.453 1 97.75 81 ALA B N 1
ATOM 1344 C CA . ALA B 1 81 ? 2.307 -6.23 -10.086 1 97.75 81 ALA B CA 1
ATOM 1345 C C . ALA B 1 81 ? 2.68 -4.758 -9.977 1 97.75 81 ALA B C 1
ATOM 1347 O O . ALA B 1 81 ? 3.383 -4.352 -9.047 1 97.75 81 ALA B O 1
ATOM 1348 N N . ASP B 1 82 ? 2.197 -4.012 -10.922 1 97.75 82 ASP B N 1
ATOM 1349 C CA . ASP B 1 82 ? 2.479 -2.58 -10.906 1 97.75 82 ASP B CA 1
ATOM 1350 C C . ASP B 1 82 ? 1.872 -1.914 -9.672 1 97.75 82 ASP B C 1
ATOM 1352 O O . ASP B 1 82 ? 2.518 -1.089 -9.023 1 97.75 82 ASP B O 1
ATOM 1356 N N . LYS B 1 83 ? 0.632 -2.256 -9.391 1 98.38 83 LYS B N 1
ATOM 1357 C CA . LYS B 1 83 ? -0.024 -1.724 -8.195 1 98.38 83 LYS B CA 1
ATOM 1358 C C . LYS B 1 83 ? 0.722 -2.131 -6.93 1 98.38 83 LYS B C 1
ATOM 1360 O O . LYS B 1 83 ? 0.876 -1.325 -6.008 1 98.38 83 LYS B O 1
ATOM 1365 N N . LEU B 1 84 ? 1.189 -3.324 -6.914 1 98.31 84 LEU B N 1
ATOM 1366 C CA . LEU B 1 84 ? 1.939 -3.842 -5.777 1 98.31 84 LEU B CA 1
ATOM 1367 C C . LEU B 1 84 ? 3.234 -3.061 -5.578 1 98.31 84 LEU B C 1
ATOM 1369 O O . LEU B 1 84 ? 3.539 -2.631 -4.465 1 98.31 84 LEU B O 1
ATOM 1373 N N . GLU B 1 85 ? 3.975 -2.893 -6.617 1 97.62 85 GLU B N 1
ATOM 1374 C CA . GLU B 1 85 ? 5.219 -2.137 -6.547 1 97.62 85 GLU B CA 1
ATOM 1375 C C . GLU B 1 85 ? 4.969 -0.701 -6.094 1 97.62 85 GLU B C 1
ATOM 1377 O O . GLU B 1 85 ? 5.695 -0.174 -5.246 1 97.62 85 GLU B O 1
ATOM 1382 N N . SER B 1 86 ? 3.957 -0.093 -6.602 1 98.31 86 SER B N 1
ATOM 1383 C CA . SER B 1 86 ? 3.615 1.286 -6.266 1 98.31 86 SER B CA 1
ATOM 1384 C C . SER B 1 86 ? 3.234 1.418 -4.797 1 98.31 86 SER B C 1
ATOM 1386 O O . SER B 1 86 ? 3.66 2.357 -4.121 1 98.31 86 SER B O 1
ATOM 1388 N N . ALA B 1 87 ? 2.395 0.495 -4.336 1 98.56 87 ALA B N 1
ATOM 1389 C CA . ALA B 1 87 ? 1.983 0.505 -2.936 1 98.56 87 ALA B CA 1
ATOM 1390 C C . ALA B 1 87 ? 3.184 0.322 -2.01 1 98.56 87 ALA B C 1
ATOM 1392 O O . ALA B 1 87 ? 3.316 1.027 -1.008 1 98.56 87 ALA B O 1
ATOM 1393 N N . TYR B 1 88 ? 4.043 -0.532 -2.402 1 98.12 88 TYR B N 1
ATOM 1394 C CA . TYR B 1 88 ? 5.23 -0.792 -1.599 1 98.12 88 TYR B CA 1
ATOM 1395 C C . TYR B 1 88 ? 6.133 0.435 -1.551 1 98.12 88 TYR B C 1
ATOM 1397 O O . TYR B 1 88 ? 6.637 0.802 -0.486 1 98.12 88 TYR B O 1
ATOM 1405 N N . GLU B 1 89 ? 6.379 1.017 -2.662 1 97.88 89 GLU B N 1
ATOM 1406 C CA . GLU B 1 89 ? 7.195 2.225 -2.711 1 97.88 89 GLU B CA 1
ATOM 1407 C C . GLU B 1 89 ? 6.598 3.332 -1.85 1 97.88 89 GLU B C 1
ATOM 1409 O O . GLU B 1 89 ? 7.32 4.043 -1.151 1 97.88 89 GLU B O 1
ATOM 1414 N N . PHE B 1 90 ? 5.316 3.461 -1.958 1 98.62 90 PHE B N 1
ATOM 1415 C CA . PHE B 1 90 ? 4.664 4.492 -1.158 1 98.62 90 PHE B CA 1
ATOM 1416 C C . PHE B 1 90 ? 4.789 4.18 0.329 1 98.62 90 PHE B C 1
ATOM 1418 O O . PHE B 1 90 ? 5 5.082 1.142 1 98.62 90 PHE B O 1
ATOM 1425 N N . LYS B 1 91 ? 4.617 2.963 0.699 1 98.44 91 LYS B N 1
ATOM 1426 C CA . LYS B 1 91 ? 4.863 2.537 2.074 1 98.44 91 LYS B CA 1
ATOM 1427 C C . LYS B 1 91 ? 6.23 3.01 2.559 1 98.44 91 LYS B C 1
ATOM 1429 O O . LYS B 1 91 ? 6.348 3.576 3.648 1 98.44 91 LYS B O 1
ATOM 1434 N N . LEU B 1 92 ? 7.238 2.73 1.793 1 97.94 92 LEU B N 1
ATOM 1435 C CA . LEU B 1 92 ? 8.594 3.125 2.17 1 97.94 92 LEU B CA 1
ATOM 1436 C C . LEU B 1 92 ? 8.695 4.641 2.322 1 97.94 92 LEU B C 1
ATOM 1438 O O . LEU B 1 92 ? 9.383 5.133 3.223 1 97.94 92 LEU B O 1
ATOM 1442 N N . GLN B 1 93 ? 8.047 5.391 1.423 1 98 93 GLN B N 1
ATOM 1443 C CA . GLN B 1 93 ? 8.047 6.848 1.497 1 98 93 GLN B CA 1
ATOM 1444 C C . GLN B 1 93 ? 7.438 7.332 2.811 1 98 93 GLN B C 1
ATOM 1446 O O . GLN B 1 93 ? 7.988 8.219 3.465 1 98 93 GLN B O 1
ATOM 1451 N N . VAL B 1 94 ? 6.312 6.809 3.156 1 98.5 94 VAL B N 1
ATOM 1452 C CA . VAL B 1 94 ? 5.641 7.18 4.398 1 98.5 94 VAL B CA 1
ATOM 1453 C C . VAL B 1 94 ? 6.547 6.871 5.586 1 98.5 94 VAL B C 1
ATOM 1455 O O . VAL B 1 94 ? 6.715 7.703 6.48 1 98.5 94 VAL B O 1
ATOM 1458 N N . GLU B 1 95 ? 7.152 5.664 5.582 1 98.31 95 GLU B N 1
ATOM 1459 C CA . GLU B 1 95 ? 7.984 5.223 6.699 1 98.31 95 GLU B CA 1
ATOM 1460 C C . GLU B 1 95 ? 9.25 6.07 6.812 1 98.31 95 GLU B C 1
ATOM 1462 O O . GLU B 1 95 ? 9.719 6.355 7.918 1 98.31 95 GLU B O 1
ATOM 1467 N N . GLN B 1 96 ? 9.695 6.496 5.754 1 97.31 96 GLN B N 1
ATOM 1468 C CA . GLN B 1 96 ? 10.883 7.344 5.766 1 97.31 96 GLN B CA 1
ATOM 1469 C C . GLN B 1 96 ? 10.562 8.734 6.312 1 97.31 96 GLN B C 1
ATOM 1471 O O . GLN B 1 96 ? 11.352 9.297 7.07 1 97.31 96 GLN B O 1
ATOM 1476 N N . ALA B 1 97 ? 9.469 9.219 5.93 1 96.44 97 ALA B N 1
ATOM 1477 C CA . ALA B 1 97 ? 9.055 10.539 6.375 1 96.44 97 ALA B CA 1
ATOM 1478 C C . ALA B 1 97 ? 8.773 10.555 7.879 1 96.44 97 ALA B C 1
ATOM 1480 O O . ALA B 1 97 ? 8.914 11.586 8.531 1 96.44 97 ALA B O 1
ATOM 1481 N N . ASP B 1 98 ? 8.398 9.398 8.422 1 95.5 98 ASP B N 1
ATOM 1482 C CA . ASP B 1 98 ? 8.031 9.312 9.836 1 95.5 98 ASP B CA 1
ATOM 1483 C C . ASP B 1 98 ? 9.172 8.734 10.664 1 95.5 98 ASP B C 1
ATOM 1485 O O . ASP B 1 98 ? 8.984 8.406 11.844 1 95.5 98 ASP B O 1
ATOM 1489 N N . SER B 1 99 ? 10.281 8.508 10.195 1 85.19 99 SER B N 1
ATOM 1490 C CA . SER B 1 99 ? 11.445 7.996 10.906 1 85.19 99 SER B CA 1
ATOM 1491 C C . SER B 1 99 ? 12.203 9.117 11.609 1 85.19 99 SER B C 1
ATOM 1493 O O . SER B 1 99 ? 12.141 10.273 11.195 1 85.19 99 SER B O 1
#

Sequence (198 aa):
SQSTKQNMDAVEINTSGPPQSEDAIASAVKICRVCLLDNPMMRDLFLESEVASLSMKAMSFTNVKMLPGDGLPAQVCYMCADKLESAYEFKLQVEQADSSQSTKQNMDAVEINTSGPPQSEDAIASAVKICRVCLLDNPMMRDLFLESEVASLSMKAMSFTNVKMLPGDGLPAQVCYMCADKLESAYEFKLQVEQADS

pLDDT: mean 78.58, std 26.21, range [30.84, 98.62]

Organism: Camponotus floridanus (NCBI:txid104421)